Protein AF-0000000079027200 (afdb_homodimer)

pLDDT: mean 70.73, std 23.4, range [31.8, 97.69]

Secondary structure (DSSP, 8-state):
------------------HHHHTTSEEEEEEEEEEEE-TT-TT-EEEEEEEEEE-SSS-GGGEEEEEEEE-HHHHHHHHHHHHHHHHHHHHTTGGGGGG------------/------------------HHHHTTSEEEEEEEEEEEE-TT-TT-EEEEEEEEEE-SSS-GGGEEEEEEEE-HHHHHHHHHHHHHHHHHHHHTTGGGGGG------------

Solvent-accessible surface area (backbone atoms only — not comparable to full-atom values): 13347 Å² total; per-residue (Å²): 134,82,78,70,75,76,69,80,75,80,70,75,74,75,66,57,65,60,48,76,57,56,69,59,37,16,30,67,75,48,77,50,72,47,71,28,52,36,76,92,39,80,86,42,62,27,36,36,39,37,37,36,28,31,36,53,69,97,47,77,86,32,51,43,77,48,60,31,40,33,45,66,68,57,43,52,56,51,48,55,52,52,54,52,49,48,51,59,54,46,58,70,58,46,69,60,70,57,65,76,61,78,74,73,74,72,88,70,74,94,124,135,82,78,71,76,74,70,79,75,82,70,75,73,75,66,55,67,59,46,77,57,57,70,58,38,18,32,66,73,46,77,50,72,47,69,30,52,35,76,91,40,77,86,42,61,26,38,36,40,37,36,35,27,31,36,52,67,98,46,75,88,33,52,43,79,48,61,32,40,35,45,68,69,58,43,51,54,49,49,54,52,50,53,52,49,50,51,59,53,45,58,71,59,45,70,62,72,55,65,77,61,80,77,73,74,74,83,77,77,91,127

Organism: Rubus argutus (NCBI:txid59490)

Structure (mmCIF, N/CA/C/O backbone):
data_AF-0000000079027200-model_v1
#
loop_
_entity.id
_entity.type
_entity.pdbx_description
1 polymer 'COMM domain-containing protein'
#
loop_
_atom_site.group_PDB
_atom_site.id
_atom_site.type_symbol
_atom_site.label_atom_id
_atom_site.label_alt_id
_atom_site.label_comp_id
_atom_site.label_asym_id
_atom_site.label_entity_id
_atom_site.label_seq_id
_atom_site.pdbx_PDB_ins_code
_atom_site.Cartn_x
_atom_site.Cartn_y
_atom_site.Cartn_z
_atom_site.occupancy
_atom_site.B_iso_or_equiv
_atom_site.auth_seq_id
_atom_site.auth_comp_id
_atom_site.auth_asym_id
_atom_site.auth_atom_id
_atom_site.pdbx_PDB_model_num
ATOM 1 N N . MET A 1 1 ? 24.156 -36.844 29.094 1 32.97 1 MET A N 1
ATOM 2 C CA . MET A 1 1 ? 23.406 -35.594 29.062 1 32.97 1 MET A CA 1
ATOM 3 C C . MET A 1 1 ? 23.094 -35.188 27.641 1 32.97 1 MET A C 1
ATOM 5 O O . MET A 1 1 ? 23.984 -35.125 26.797 1 32.97 1 MET A O 1
ATOM 9 N N . SER A 1 2 ? 21.797 -35.531 27.203 1 38.75 2 SER A N 1
ATOM 10 C CA . SER A 1 2 ? 21.156 -35.5 25.891 1 38.75 2 SER A CA 1
ATOM 11 C C . SER A 1 2 ? 21.094 -34.094 25.328 1 38.75 2 SER A C 1
ATOM 13 O O . SER A 1 2 ? 20.531 -33.188 25.969 1 38.75 2 SER A O 1
ATOM 15 N N . LEU A 1 3 ? 22.219 -33.594 24.844 1 40.25 3 LEU A N 1
ATOM 16 C CA . LEU A 1 3 ? 22.219 -32.344 24.062 1 40.25 3 LEU A CA 1
ATOM 17 C C . LEU A 1 3 ? 21.047 -32.344 23.078 1 40.25 3 LEU A C 1
ATOM 19 O O . LEU A 1 3 ? 20.984 -33.188 22.188 1 40.25 3 LEU A O 1
ATOM 23 N N . GLY A 1 4 ? 19.922 -32 23.656 1 39.5 4 GLY A N 1
ATOM 24 C CA . GLY A 1 4 ? 18.656 -31.812 22.953 1 39.5 4 GLY A CA 1
ATOM 25 C C . GLY A 1 4 ? 18.812 -31.078 21.641 1 39.5 4 GLY A C 1
ATOM 26 O O . GLY A 1 4 ? 19.578 -30.109 21.547 1 39.5 4 GLY A O 1
ATOM 27 N N . ALA A 1 5 ? 18.828 -31.766 20.516 1 44.44 5 ALA A N 1
ATOM 28 C CA . ALA A 1 5 ? 18.719 -31.266 19.141 1 44.44 5 ALA A CA 1
ATOM 29 C C . ALA A 1 5 ? 17.688 -30.141 19.047 1 44.44 5 ALA A C 1
ATOM 31 O O . ALA A 1 5 ? 16.578 -30.266 19.578 1 44.44 5 ALA A O 1
ATOM 32 N N . SER A 1 6 ? 18.141 -28.922 19.297 1 42.41 6 SER A N 1
ATOM 33 C CA . SER A 1 6 ? 17.312 -27.75 19.016 1 42.41 6 SER A CA 1
ATOM 34 C C . SER A 1 6 ? 16.578 -27.891 17.688 1 42.41 6 SER A C 1
ATOM 36 O O . SER A 1 6 ? 17.203 -28.109 16.641 1 42.41 6 SER A O 1
ATOM 38 N N . THR A 1 7 ? 15.414 -28.547 17.672 1 41.16 7 THR A N 1
ATOM 39 C CA . THR A 1 7 ? 14.477 -28.531 16.547 1 41.16 7 THR A CA 1
ATOM 40 C C . THR A 1 7 ? 14.398 -27.141 15.93 1 41.16 7 THR A C 1
ATOM 42 O O . THR A 1 7 ? 14.344 -26.141 16.641 1 41.16 7 THR A O 1
ATOM 45 N N . PRO A 1 8 ? 15.195 -26.781 14.938 1 44.03 8 PRO A N 1
ATOM 46 C CA . PRO A 1 8 ? 14.953 -25.547 14.195 1 44.03 8 PRO A CA 1
ATOM 47 C C . PRO A 1 8 ? 13.469 -25.219 14.055 1 44.03 8 PRO A C 1
ATOM 49 O O . PRO A 1 8 ? 12.672 -26.094 13.688 1 44.03 8 PRO A O 1
ATOM 52 N N . THR A 1 9 ? 12.852 -24.484 14.914 1 35.78 9 THR A N 1
ATOM 53 C CA . THR A 1 9 ? 11.477 -24 15.047 1 35.78 9 THR A CA 1
ATOM 54 C C . THR A 1 9 ? 10.859 -23.75 13.672 1 35.78 9 THR A C 1
ATOM 56 O O . THR A 1 9 ? 11.555 -23.766 12.656 1 35.78 9 THR A O 1
ATOM 59 N N . THR A 1 10 ? 10.164 -22.438 13.523 1 37.06 10 THR A N 1
ATOM 60 C CA . THR A 1 10 ? 8.914 -21.906 12.977 1 37.06 10 THR A CA 1
ATOM 61 C C . THR A 1 10 ? 9.031 -21.719 11.469 1 37.06 10 THR A C 1
ATOM 63 O O . THR A 1 10 ? 9.773 -20.859 11 1 37.06 10 THR A O 1
ATOM 66 N N . ALA A 1 11 ? 9.312 -22.703 10.711 1 39.5 11 ALA A N 1
ATOM 67 C CA . ALA A 1 11 ? 8.984 -22.547 9.297 1 39.5 11 ALA A CA 1
ATOM 68 C C . ALA A 1 11 ? 7.691 -21.766 9.125 1 39.5 11 ALA A C 1
ATOM 70 O O . ALA A 1 11 ? 6.648 -22.125 9.68 1 39.5 11 ALA A O 1
ATOM 71 N N . SER A 1 12 ? 7.594 -20.516 9.32 1 41.56 12 SER A N 1
ATOM 72 C CA . SER A 1 12 ? 6.414 -19.781 8.883 1 41.56 12 SER A CA 1
ATOM 73 C C . SER A 1 12 ? 5.75 -20.453 7.688 1 41.56 12 SER A C 1
ATOM 75 O O . SER A 1 12 ? 6.367 -20.594 6.629 1 41.56 12 SER A O 1
ATOM 77 N N . ASP A 1 13 ? 5.016 -21.562 7.871 1 39.31 13 ASP A N 1
ATOM 78 C CA . ASP A 1 13 ? 4.109 -22.188 6.91 1 39.31 13 ASP A CA 1
ATOM 79 C C . ASP A 1 13 ? 3.479 -21.141 5.992 1 39.31 13 ASP A C 1
ATOM 81 O O . ASP A 1 13 ? 2.686 -20.297 6.441 1 39.31 13 ASP A O 1
ATOM 85 N N . PHE A 1 14 ? 4.215 -20.469 5.129 1 48.91 14 PHE A N 1
ATOM 86 C CA . PHE A 1 14 ? 3.568 -19.812 3.994 1 48.91 14 PHE A CA 1
ATOM 87 C C . PHE A 1 14 ? 2.475 -20.703 3.41 1 48.91 14 PHE A C 1
ATOM 89 O O . PHE A 1 14 ? 2.758 -21.609 2.635 1 48.91 14 PHE A O 1
ATOM 96 N N . THR A 1 15 ? 1.649 -21.328 4.199 1 47.31 15 THR A N 1
ATOM 97 C CA . THR A 1 15 ? 0.491 -22 3.619 1 47.31 15 THR A CA 1
ATOM 98 C C . THR A 1 15 ? -0.078 -21.188 2.457 1 47.31 15 THR A C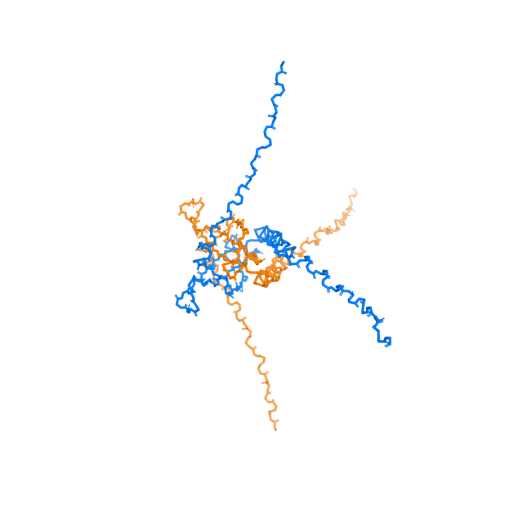 1
ATOM 100 O O . THR A 1 15 ? -0.542 -20.062 2.646 1 47.31 15 THR A O 1
ATOM 103 N N . PRO A 1 16 ? 0.414 -21.547 1.246 1 50.47 16 PRO A N 1
ATOM 104 C CA . PRO A 1 16 ? -0.208 -20.938 0.069 1 50.47 16 PRO A CA 1
ATOM 105 C C . PRO A 1 16 ? -1.732 -20.922 0.15 1 50.47 16 PRO A C 1
ATOM 107 O O . PRO A 1 16 ? -2.34 -21.875 0.644 1 50.47 16 PRO A O 1
ATOM 110 N N . MET A 1 17 ? -2.328 -19.812 0.516 1 54.16 17 MET A N 1
ATOM 111 C CA . MET A 1 17 ? -3.777 -19.781 0.351 1 54.16 17 MET A CA 1
ATOM 112 C C . MET A 1 17 ? -4.207 -20.547 -0.893 1 54.16 17 MET A C 1
ATOM 114 O O . MET A 1 17 ? -3.479 -20.594 -1.884 1 54.16 17 MET A O 1
ATOM 118 N N . SER A 1 18 ? -5.043 -21.562 -0.808 1 55.91 18 SER A N 1
ATOM 119 C CA . SER A 1 18 ? -5.586 -22.297 -1.956 1 55.91 18 SER A CA 1
ATOM 120 C C . SER A 1 18 ? -5.953 -21.328 -3.086 1 55.91 18 SER A C 1
ATOM 122 O O . SER A 1 18 ? -6.453 -20.234 -2.836 1 55.91 18 SER A O 1
ATOM 124 N N . PRO A 1 19 ? -5.32 -21.547 -4.27 1 56.47 19 PRO A N 1
ATOM 125 C CA . PRO A 1 19 ? -5.672 -20.75 -5.441 1 56.47 19 PRO A CA 1
ATOM 126 C C . PRO A 1 19 ? -7.156 -20.391 -5.488 1 56.47 19 PRO A C 1
ATOM 128 O O . PRO A 1 19 ? -7.535 -19.391 -6.09 1 56.47 19 PRO A O 1
ATOM 131 N N . HIS A 1 20 ? -8 -21.188 -4.961 1 55.41 20 HIS A N 1
ATOM 132 C CA . HIS A 1 20 ? -9.438 -20.953 -5.02 1 55.41 20 HIS A CA 1
ATOM 133 C C . HIS A 1 20 ? -9.82 -19.672 -4.305 1 55.41 20 HIS A C 1
ATOM 135 O O . HIS A 1 20 ? -10.773 -19 -4.703 1 55.41 20 HIS A O 1
ATOM 141 N N . ASN A 1 21 ? -9.023 -19.281 -3.389 1 61.09 21 ASN A N 1
ATOM 142 C CA . ASN A 1 21 ? -9.398 -18.125 -2.598 1 61.09 21 ASN A CA 1
ATOM 143 C C . ASN A 1 21 ? -8.93 -16.828 -3.248 1 61.09 21 ASN A C 1
ATOM 145 O O . ASN A 1 21 ? -9.531 -15.766 -3.047 1 61.09 21 ASN A O 1
ATOM 149 N N . LEU A 1 22 ? -7.973 -17.016 -4.172 1 62.31 22 LEU A N 1
ATOM 150 C CA . LEU A 1 22 ? -7.441 -15.82 -4.812 1 62.31 22 LEU A CA 1
ATOM 151 C C . LEU A 1 22 ? -8.461 -15.219 -5.773 1 62.31 22 LEU A C 1
ATOM 153 O O . LEU A 1 22 ? -8.461 -14.008 -6.012 1 62.31 22 LEU A O 1
ATOM 157 N N . GLY A 1 23 ? -9.258 -16.062 -6.215 1 62.09 23 GLY A N 1
ATOM 158 C 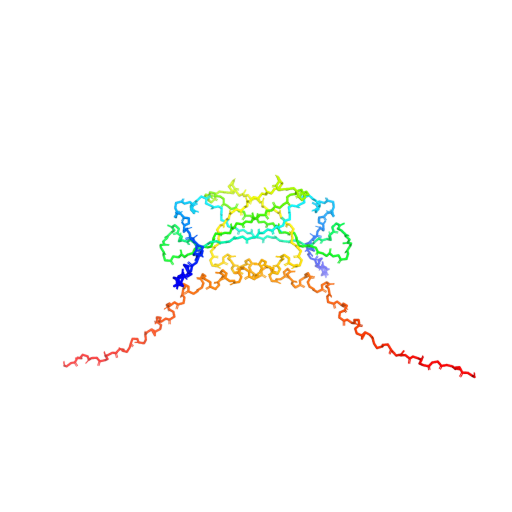CA . GLY A 1 23 ? -10.273 -15.617 -7.152 1 62.09 23 GLY A CA 1
ATOM 159 C C . GLY A 1 23 ? -11.281 -14.664 -6.531 1 62.09 23 GLY A C 1
ATOM 160 O O . GLY A 1 23 ? -11.984 -13.945 -7.242 1 62.09 23 GLY A O 1
ATOM 161 N N . THR A 1 24 ? -11.32 -14.688 -5.305 1 71.25 24 THR A N 1
ATOM 162 C CA . THR A 1 24 ? -12.336 -13.852 -4.672 1 71.25 24 THR A CA 1
ATOM 163 C C . THR A 1 24 ? -11.688 -12.672 -3.955 1 71.25 24 THR A C 1
ATOM 165 O O . THR A 1 24 ? -12.375 -11.852 -3.346 1 71.25 24 THR A O 1
ATOM 168 N N . LEU A 1 25 ? -10.445 -12.688 -4.184 1 82 25 LEU A N 1
ATOM 169 C CA . LEU A 1 25 ? -9.789 -11.594 -3.479 1 82 25 LEU A CA 1
ATOM 170 C C . LEU A 1 25 ? -9.797 -10.32 -4.316 1 82 25 LEU A C 1
ATOM 172 O O . LEU A 1 25 ? -9.703 -10.383 -5.543 1 82 25 LEU A O 1
ATOM 176 N N . SER A 1 26 ? -10.016 -9.289 -3.648 1 89.94 26 SER A N 1
ATOM 177 C CA . SER A 1 26 ? -9.992 -7.973 -4.289 1 89.94 26 SER A CA 1
ATOM 178 C C . SER A 1 26 ? -8.664 -7.727 -5 1 89.94 26 SER A C 1
ATOM 180 O O . SER A 1 26 ? -7.617 -8.188 -4.547 1 89.94 26 SER A O 1
ATOM 182 N N . ARG A 1 27 ? -8.766 -7.148 -6.145 1 91.12 27 ARG A N 1
ATOM 183 C CA . ARG A 1 27 ? -7.586 -6.738 -6.902 1 91.12 27 ARG A CA 1
ATOM 184 C C . ARG A 1 27 ? -7.398 -5.227 -6.844 1 91.12 27 ARG A C 1
ATOM 186 O O . ARG A 1 27 ? -8.375 -4.473 -6.82 1 91.12 27 ARG A O 1
ATOM 193 N N . LEU A 1 28 ? -6.172 -4.801 -6.758 1 94.25 28 LEU A N 1
ATOM 194 C CA . LEU A 1 28 ? -5.906 -3.367 -6.754 1 94.25 28 LEU A CA 1
ATOM 195 C C . LEU A 1 28 ? -6.078 -2.775 -8.148 1 94.25 28 LEU A C 1
ATOM 197 O O . LEU A 1 28 ? -5.371 -3.16 -9.086 1 94.25 28 LEU A O 1
ATOM 201 N N . LYS A 1 29 ? -7.004 -1.976 -8.258 1 92.19 29 LYS A N 1
ATOM 202 C CA . LYS A 1 29 ? -7.254 -1.306 -9.531 1 92.19 29 LYS A CA 1
ATOM 203 C C . LYS A 1 29 ? -6.453 -0.011 -9.641 1 92.19 29 LYS A C 1
ATOM 205 O O . LYS A 1 29 ? -5.848 0.269 -10.68 1 92.19 29 LYS A O 1
ATOM 210 N N . SER A 1 30 ? -6.551 0.753 -8.539 1 93.88 30 SER A N 1
ATOM 211 C CA . SER A 1 30 ? -5.824 2.02 -8.547 1 93.88 30 SER A CA 1
ATOM 212 C C . SER A 1 30 ? -5.531 2.5 -7.129 1 93.88 30 SER A C 1
ATOM 214 O O . SER A 1 30 ? -6.168 2.057 -6.172 1 93.88 30 SER A O 1
ATOM 216 N N . MET A 1 31 ? -4.48 3.309 -7.035 1 96.19 31 MET A N 1
ATOM 217 C CA . MET A 1 31 ? -4.094 3.959 -5.785 1 96.19 31 MET A CA 1
ATOM 218 C C . MET A 1 31 ? -3.934 5.461 -5.98 1 96.19 31 MET A C 1
ATOM 220 O O . MET A 1 31 ? -3.238 5.902 -6.898 1 96.19 31 MET A O 1
ATOM 224 N N . THR A 1 32 ? -4.652 6.258 -5.242 1 95.75 32 THR A N 1
ATOM 225 C CA . THR A 1 32 ? -4.477 7.703 -5.191 1 95.75 32 THR A CA 1
ATOM 226 C C . THR A 1 32 ? -4.082 8.148 -3.785 1 95.75 32 THR A C 1
ATOM 228 O O . THR A 1 32 ? -4.172 7.375 -2.834 1 95.75 32 THR A O 1
ATOM 231 N N . TRP A 1 33 ? -3.434 9.266 -3.736 1 95.06 33 TRP A N 1
ATOM 232 C CA . TRP A 1 33 ? -2.967 9.742 -2.441 1 95.06 33 TRP A CA 1
ATOM 233 C C . TRP A 1 33 ? -3.061 11.266 -2.361 1 95.06 33 TRP A C 1
ATOM 235 O O . TRP A 1 33 ? -3.133 11.945 -3.389 1 95.06 33 TRP A O 1
ATOM 245 N N . SER A 1 34 ? -3.166 11.75 -1.103 1 93.06 34 SER A N 1
ATOM 246 C CA . SER A 1 34 ? -3.104 13.18 -0.812 1 93.06 34 SER A CA 1
ATOM 247 C C . SER A 1 34 ? -2.268 13.461 0.433 1 93.06 34 SER A C 1
ATOM 249 O O . SER A 1 34 ? -2.045 12.562 1.248 1 93.06 34 SER A O 1
ATOM 251 N N . MET A 1 35 ? -1.708 14.656 0.493 1 90.81 35 MET A N 1
ATOM 252 C CA . MET A 1 35 ? -0.985 15.109 1.677 1 90.81 35 MET A CA 1
ATOM 253 C C . MET A 1 35 ? -1.896 15.93 2.588 1 90.81 35 MET A C 1
ATOM 255 O O . MET A 1 35 ? -2.646 16.781 2.119 1 90.81 35 MET A O 1
ATOM 259 N N . GLU A 1 36 ? -1.842 15.547 3.818 1 85.25 36 GLU A N 1
ATOM 260 C CA . GLU A 1 36 ? -2.666 16.281 4.773 1 85.25 36 GLU A CA 1
ATOM 261 C C . GLU A 1 36 ? -1.866 16.656 6.016 1 85.25 36 GLU A C 1
ATOM 263 O O . GLU A 1 36 ? -0.862 16.016 6.336 1 85.25 36 GLU A O 1
ATOM 268 N N . ASN A 1 37 ? -2.258 17.781 6.605 1 81.94 37 ASN A N 1
ATOM 269 C CA . ASN A 1 37 ? -1.67 18.125 7.898 1 81.94 37 ASN A CA 1
ATOM 270 C C . ASN A 1 37 ? -2.205 17.234 9.016 1 81.94 37 ASN A C 1
ATOM 272 O O . ASN A 1 37 ? -3.398 16.938 9.055 1 81.94 37 ASN A O 1
ATOM 276 N N . SER A 1 38 ? -1.266 16.719 9.773 1 74.81 38 SER A N 1
ATOM 277 C CA . SER A 1 38 ? -1.669 15.859 10.883 1 74.81 38 SER A CA 1
ATOM 278 C C . SER A 1 38 ? -2.553 16.609 11.875 1 74.81 38 SER A C 1
ATOM 280 O O . SER A 1 38 ? -2.486 17.828 11.969 1 74.81 38 SER A O 1
ATOM 282 N N . ASN A 1 39 ? -3.516 15.93 12.359 1 67.38 39 ASN A N 1
ATOM 283 C CA . ASN A 1 39 ? -4.332 16.531 13.406 1 67.38 39 ASN A CA 1
ATOM 284 C C . ASN A 1 39 ? -3.5 16.875 14.641 1 67.38 39 ASN A C 1
ATOM 286 O O . ASN A 1 39 ? -3.916 17.688 15.469 1 67.38 39 ASN A O 1
ATOM 290 N N . SER A 1 40 ? -2.367 16.094 14.906 1 61.81 40 SER A N 1
ATOM 291 C CA . SER A 1 40 ? -1.602 16.312 16.125 1 61.81 40 SER A CA 1
ATOM 292 C C . SER A 1 40 ? -0.761 17.578 16.047 1 61.81 40 SER A C 1
ATOM 294 O O . SER A 1 40 ? -0.162 18 17.031 1 61.81 40 SER A O 1
ATOM 296 N N . GLY A 1 41 ? -0.715 18.344 14.953 1 56.28 41 GLY A N 1
ATOM 297 C CA . GLY A 1 41 ? 0.016 19.594 14.836 1 56.28 41 GLY A CA 1
ATOM 298 C C . GLY A 1 41 ? 0.457 19.891 13.414 1 56.28 41 GLY A C 1
ATOM 299 O O . GLY A 1 41 ? 0.493 19 12.57 1 56.28 41 GLY A O 1
ATOM 300 N N . SER A 1 42 ? 0.3 21.172 13.023 1 59.12 42 SER A N 1
ATOM 301 C CA . SER A 1 42 ? 0.463 21.766 11.703 1 59.12 42 SER A CA 1
ATOM 302 C C . SER A 1 42 ? 1.701 21.234 11 1 59.12 42 SER A C 1
ATOM 304 O O . SER A 1 42 ? 1.821 21.344 9.773 1 59.12 42 SER A O 1
ATOM 306 N N . ALA A 1 43 ? 2.762 21 11.758 1 61.56 43 ALA A N 1
ATOM 307 C CA . ALA A 1 43 ? 4.031 20.938 11.039 1 61.56 43 ALA A CA 1
ATOM 308 C C . ALA A 1 43 ? 4.23 19.578 10.383 1 61.56 43 ALA A C 1
ATOM 310 O O . ALA A 1 43 ? 4.945 19.453 9.383 1 61.56 43 ALA A O 1
ATOM 311 N N . ASN A 1 44 ? 3.35 18.594 10.898 1 76.12 44 ASN A N 1
ATOM 312 C CA . ASN A 1 44 ? 3.674 17.297 10.312 1 76.12 44 ASN A CA 1
ATOM 313 C C . ASN A 1 44 ? 2.627 16.875 9.289 1 76.12 44 ASN A C 1
ATOM 315 O O . ASN A 1 44 ? 1.425 16.984 9.547 1 76.12 44 ASN A O 1
ATOM 319 N N . ARG A 1 45 ? 3.096 16.531 8.234 1 84.56 45 ARG A N 1
ATOM 320 C CA . ARG A 1 45 ? 2.188 16.094 7.176 1 84.56 45 ARG A CA 1
ATOM 321 C C . ARG A 1 45 ? 2.039 14.57 7.168 1 84.56 45 ARG A C 1
ATOM 323 O O . ARG A 1 45 ? 2.943 13.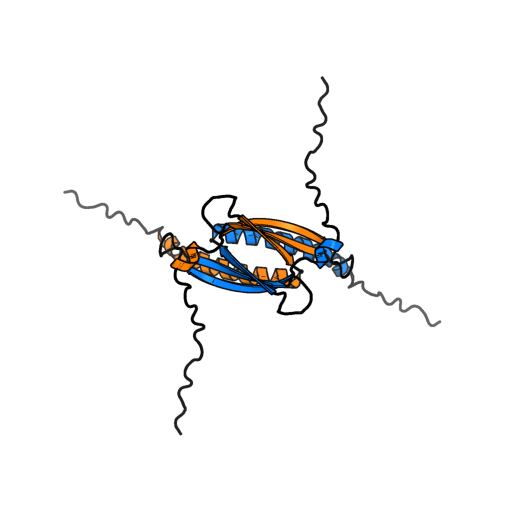852 7.602 1 84.56 45 ARG A O 1
ATOM 330 N N . VAL A 1 46 ? 0.837 14.094 6.906 1 90 46 VAL A N 1
ATOM 331 C CA . VAL A 1 46 ? 0.566 12.672 6.738 1 90 46 VAL A CA 1
ATOM 332 C C . VAL A 1 46 ? 0.043 12.406 5.328 1 90 46 VAL A C 1
ATOM 334 O O . VAL A 1 46 ? -0.525 13.297 4.691 1 90 46 VAL A O 1
ATOM 337 N N . ALA A 1 47 ? 0.348 11.352 4.871 1 93.75 47 ALA A N 1
ATOM 338 C CA . ALA A 1 47 ? -0.213 10.938 3.588 1 93.75 47 ALA A CA 1
ATOM 339 C C . ALA A 1 47 ? -1.529 10.188 3.779 1 93.75 47 ALA A C 1
ATOM 341 O O . ALA A 1 47 ? -1.633 9.312 4.641 1 93.75 47 ALA A O 1
ATOM 342 N N . VAL A 1 48 ? -2.475 10.555 3.049 1 93.94 48 VAL A N 1
ATOM 343 C CA . VAL A 1 48 ? -3.742 9.828 3.006 1 93.94 48 VAL A CA 1
ATOM 344 C C . VAL A 1 48 ? -3.814 8.992 1.729 1 93.94 48 VAL A C 1
ATOM 346 O O . VAL A 1 48 ? -3.779 9.539 0.623 1 93.94 48 VAL A O 1
ATOM 349 N N . ILE A 1 49 ? -3.889 7.695 1.868 1 96.62 49 ILE A N 1
ATOM 350 C CA . ILE A 1 49 ? -3.947 6.777 0.738 1 96.62 49 ILE A CA 1
ATOM 351 C C . ILE A 1 49 ? -5.398 6.387 0.463 1 96.62 49 ILE A C 1
ATOM 353 O O . ILE A 1 49 ? -6.172 6.152 1.395 1 96.62 49 ILE A O 1
ATOM 357 N N . ASN A 1 50 ? -5.738 6.336 -0.744 1 95.69 50 ASN A N 1
ATOM 358 C CA . ASN A 1 50 ? -7.02 5.82 -1.214 1 95.69 50 ASN A CA 1
ATOM 359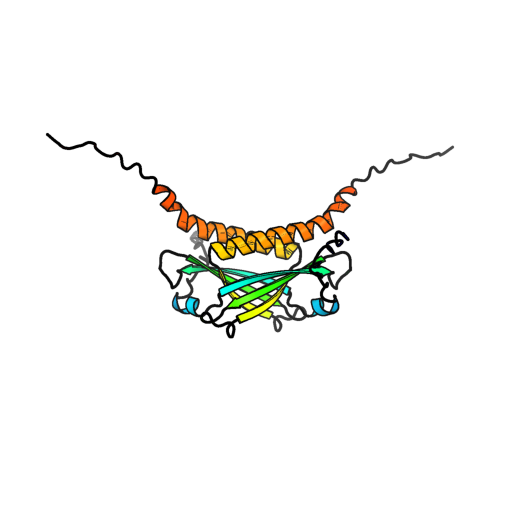 C C . ASN A 1 50 ? -6.836 4.656 -2.186 1 95.69 50 ASN A C 1
ATOM 361 O O . ASN A 1 50 ? -6.336 4.844 -3.297 1 95.69 50 ASN A O 1
ATOM 365 N N . LEU A 1 51 ? -7.262 3.439 -1.794 1 96.06 51 LEU A N 1
ATOM 366 C CA . LEU A 1 51 ? -7.16 2.26 -2.646 1 96.06 51 LEU A CA 1
ATOM 367 C C . LEU A 1 51 ? -8.508 1.926 -3.275 1 96.06 51 LEU A C 1
ATOM 369 O O . LEU A 1 51 ? -9.531 1.903 -2.584 1 96.06 51 LEU A O 1
ATOM 373 N N . LYS A 1 52 ? -8.469 1.73 -4.52 1 94.12 52 LYS A N 1
ATOM 374 C CA . LYS A 1 52 ? -9.625 1.167 -5.215 1 94.12 52 LYS A CA 1
ATOM 375 C C . LYS A 1 52 ? -9.438 -0.324 -5.48 1 94.12 52 LYS A C 1
ATOM 377 O O . LYS A 1 52 ? -8.531 -0.717 -6.219 1 94.12 52 LYS A O 1
ATOM 382 N N . LEU A 1 53 ? -10.25 -1.081 -4.801 1 94.31 53 LEU A N 1
ATOM 383 C CA . LEU A 1 53 ? -10.148 -2.531 -4.918 1 94.31 53 LEU A CA 1
ATOM 384 C C . LEU A 1 53 ? -11.328 -3.096 -5.703 1 94.31 53 LEU A C 1
ATOM 386 O O . LEU A 1 53 ? -12.461 -2.619 -5.562 1 94.31 53 LEU A O 1
ATOM 390 N N . GLN A 1 54 ? -11.047 -4.023 -6.523 1 90.44 54 GLN A N 1
ATOM 391 C CA . GLN A 1 54 ? -12.078 -4.738 -7.27 1 90.44 54 GLN A CA 1
ATOM 392 C C . GLN A 1 54 ? -12.258 -6.16 -6.738 1 90.44 54 GLN A C 1
ATOM 394 O O . GLN A 1 54 ? -11.281 -6.906 -6.617 1 90.44 54 GLN A O 1
ATOM 399 N N . GLN A 1 55 ? -13.391 -6.508 -6.121 1 79.75 55 GLN A N 1
ATOM 400 C CA . GLN A 1 55 ? -13.648 -7.816 -5.535 1 79.75 55 GLN A CA 1
ATOM 401 C C . GLN A 1 55 ? -13.969 -8.852 -6.613 1 79.75 55 GLN A C 1
ATOM 403 O O . GLN A 1 55 ? -13.625 -10.023 -6.477 1 79.75 55 GLN A O 1
ATOM 408 N N . CYS A 1 56 ? -15.008 -8.539 -7.371 1 67.25 56 CYS A N 1
ATOM 409 C CA . CYS A 1 56 ? -15.484 -9.453 -8.406 1 67.25 56 CYS A CA 1
ATOM 410 C C . CYS A 1 56 ? -15.109 -8.938 -9.797 1 67.25 56 CYS A C 1
ATOM 412 O O . CYS A 1 56 ? -14.461 -7.898 -9.922 1 67.25 56 CYS A O 1
ATOM 414 N N . THR A 1 57 ? -15.516 -9.594 -10.648 1 67.19 57 THR A N 1
ATOM 415 C CA . THR A 1 57 ? -15.203 -9.312 -12.039 1 67.19 57 THR A CA 1
ATOM 416 C C . THR A 1 57 ? -15.555 -7.867 -12.398 1 67.19 57 THR A C 1
ATOM 418 O O . THR A 1 57 ? -16.219 -7.18 -11.625 1 67.19 57 THR A O 1
ATOM 421 N N . LYS A 1 58 ? -15.227 -7.453 -13.445 1 68.5 58 LYS A N 1
ATOM 422 C CA . LYS A 1 58 ? -14.961 -6.223 -14.188 1 68.5 58 LYS A CA 1
ATOM 423 C C . LYS A 1 58 ? -16.078 -5.207 -13.977 1 68.5 58 LYS A C 1
ATOM 425 O O . LYS A 1 58 ? -16.109 -4.164 -14.633 1 68.5 58 LYS A O 1
ATOM 430 N N . SER A 1 59 ? -16.953 -5.508 -12.938 1 76.38 59 SER A N 1
ATOM 431 C CA . SER A 1 59 ? -17.984 -4.48 -12.828 1 76.38 59 SER A CA 1
ATOM 432 C C . SER A 1 59 ? -17.625 -3.443 -11.766 1 76.38 59 SER A C 1
ATOM 434 O O . SER A 1 59 ? -16.984 -3.771 -10.766 1 76.38 59 SER A O 1
ATOM 436 N N . SER A 1 60 ? -17.828 -2.146 -12.047 1 75.31 60 SER A N 1
ATOM 437 C CA . SER A 1 60 ? -17.562 -1.032 -11.141 1 75.31 60 SER A CA 1
ATOM 438 C C . SER A 1 60 ? -18.344 -1.189 -9.836 1 75.31 60 SER A C 1
ATOM 440 O O . SER A 1 60 ? -17.969 -0.6 -8.812 1 75.31 60 SER A O 1
ATOM 442 N N . LEU A 1 61 ? -19.406 -1.968 -9.945 1 75.75 61 LEU A N 1
ATOM 443 C CA . LEU A 1 61 ? -20.234 -2.145 -8.758 1 75.75 61 LEU A CA 1
ATOM 444 C C . LEU A 1 61 ? -19.5 -2.988 -7.715 1 75.75 61 LEU A C 1
ATOM 446 O O . LEU A 1 61 ? -19.844 -2.957 -6.531 1 75.75 61 LEU A O 1
ATOM 450 N N . ASP A 1 62 ? -18.453 -3.479 -8.18 1 85.38 62 ASP A N 1
ATOM 451 C CA . ASP A 1 62 ? -17.719 -4.383 -7.301 1 85.38 62 ASP A CA 1
ATOM 452 C C . ASP A 1 62 ? -16.438 -3.734 -6.797 1 85.38 62 ASP A C 1
ATOM 454 O O . ASP A 1 62 ? -15.531 -4.422 -6.316 1 85.38 62 ASP A O 1
ATOM 458 N N . GLU A 1 63 ? -16.469 -2.342 -6.891 1 89.56 63 GLU A N 1
ATOM 459 C CA . GLU A 1 63 ? -15.258 -1.652 -6.453 1 89.56 63 GLU A CA 1
ATOM 460 C C . GLU A 1 63 ? -15.398 -1.158 -5.016 1 89.56 63 GLU A C 1
ATOM 462 O O . GLU A 1 63 ? -16.453 -0.669 -4.621 1 89.56 63 GLU A O 1
ATOM 467 N N . ILE A 1 64 ? -14.453 -1.378 -4.219 1 90.12 64 ILE A N 1
ATOM 468 C CA . ILE A 1 64 ? -14.383 -0.901 -2.842 1 90.12 64 ILE A CA 1
ATOM 469 C C . ILE A 1 64 ? -13.25 0.107 -2.699 1 90.12 64 ILE A C 1
ATOM 471 O O . ILE A 1 64 ? -12.172 -0.073 -3.279 1 90.12 64 ILE A O 1
ATOM 475 N N . GLU A 1 65 ? -13.539 1.136 -1.991 1 92.62 65 GLU A N 1
ATOM 476 C CA . GLU A 1 65 ? -12.531 2.148 -1.703 1 92.62 65 GLU A CA 1
ATOM 477 C C . GLU A 1 65 ? -12.062 2.064 -0.253 1 92.62 65 GLU A C 1
ATOM 479 O O . GLU A 1 65 ? -12.883 1.972 0.664 1 92.62 65 GLU A O 1
ATOM 484 N N . VAL A 1 66 ? -10.805 2.008 -0.125 1 93.62 66 VAL A N 1
ATOM 485 C CA . VAL A 1 66 ? -10.219 1.939 1.208 1 93.62 66 VAL A CA 1
ATOM 486 C C . VAL A 1 66 ? -9.289 3.133 1.424 1 93.62 66 VAL A C 1
ATOM 488 O O . VAL A 1 66 ? -8.375 3.371 0.626 1 93.62 66 VAL A O 1
ATOM 491 N N . LYS A 1 67 ? -9.492 3.918 2.471 1 93.31 67 LYS A N 1
ATOM 492 C CA . LYS A 1 67 ? -8.688 5.09 2.797 1 93.31 67 LYS A CA 1
ATOM 493 C C . LYS A 1 67 ? -7.996 4.926 4.148 1 93.31 67 LYS A C 1
ATOM 495 O O . LYS A 1 67 ? -8.609 4.449 5.105 1 93.31 67 LYS A O 1
ATOM 500 N N . PHE A 1 68 ? -6.805 5.293 4.203 1 93.5 68 PHE A N 1
ATOM 501 C CA . PHE A 1 68 ? -6.086 5.254 5.473 1 93.5 68 PHE A CA 1
ATOM 502 C C . PHE A 1 68 ? -4.922 6.238 5.465 1 93.5 68 PHE A C 1
ATOM 504 O O . PHE A 1 68 ? -4.473 6.668 4.402 1 93.5 68 PHE A O 1
ATOM 511 N N . GLN A 1 69 ? -4.422 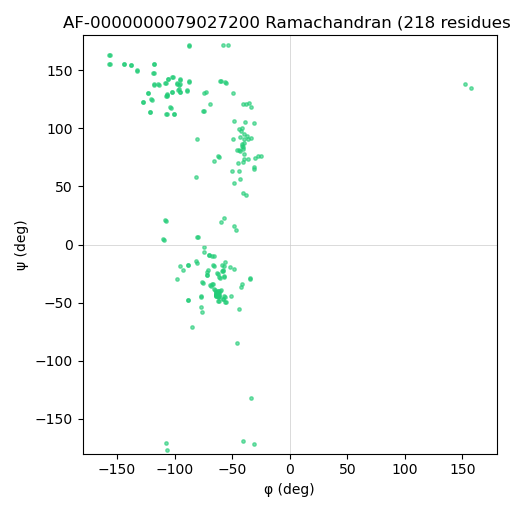6.547 6.586 1 92.56 69 GLN A N 1
ATOM 512 C CA . GLN A 1 69 ? -3.322 7.5 6.723 1 92.56 69 GLN A CA 1
ATOM 513 C C . GLN A 1 69 ? -1.994 6.781 6.934 1 92.56 69 GLN A C 1
ATOM 515 O O . GLN A 1 69 ? -1.941 5.746 7.602 1 92.56 69 GLN A O 1
ATOM 520 N N . LEU A 1 70 ? -0.965 7.359 6.367 1 93.12 70 LEU A N 1
ATOM 521 C CA . LEU A 1 70 ? 0.406 6.902 6.562 1 93.12 70 LEU A CA 1
ATOM 522 C C . LEU A 1 70 ? 1.281 8.023 7.109 1 93.12 70 LEU A C 1
ATOM 524 O O . LEU A 1 70 ? 1.235 9.148 6.617 1 93.12 70 LEU A O 1
ATOM 528 N N . THR A 1 71 ? 1.981 7.715 8.141 1 90.25 71 THR A N 1
ATOM 529 C CA . THR A 1 71 ? 3.049 8.602 8.594 1 90.25 71 THR A CA 1
ATOM 530 C C . THR A 1 71 ? 4.355 8.281 7.875 1 90.25 71 THR A C 1
ATOM 532 O O . THR A 1 71 ? 4.445 7.293 7.145 1 90.25 71 THR A O 1
ATOM 535 N N . ARG A 1 72 ? 5.301 9.109 8.055 1 91.94 72 ARG A N 1
ATOM 536 C CA . ARG A 1 72 ? 6.602 8.883 7.434 1 91.94 72 ARG A CA 1
ATOM 537 C C . ARG A 1 72 ? 7.168 7.52 7.816 1 91.94 72 ARG A C 1
ATOM 539 O O . ARG A 1 72 ? 7.617 6.762 6.953 1 91.94 72 ARG A O 1
ATOM 546 N N . ASP A 1 73 ? 7.18 7.199 9.039 1 91.31 73 ASP A N 1
ATOM 547 C CA . ASP A 1 73 ? 7.734 5.945 9.547 1 91.31 73 ASP A CA 1
ATOM 548 C C . ASP A 1 73 ? 6.984 4.746 8.977 1 91.31 73 ASP A C 1
ATOM 550 O O . ASP A 1 73 ? 7.602 3.771 8.539 1 91.31 73 ASP A O 1
ATOM 554 N N . THR A 1 74 ? 5.668 4.781 9.023 1 94.12 74 THR A N 1
ATOM 555 C CA . THR A 1 74 ? 4.855 3.662 8.562 1 94.12 74 THR A CA 1
ATOM 556 C C . THR A 1 74 ? 4.984 3.49 7.051 1 94.12 74 THR A C 1
ATOM 558 O O . THR A 1 74 ? 4.945 2.369 6.543 1 94.12 74 THR A O 1
ATOM 561 N N . LEU A 1 75 ? 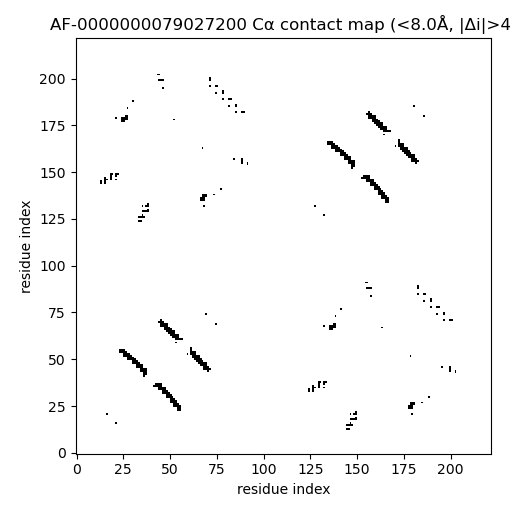5.129 4.594 6.387 1 96.31 75 LEU A N 1
ATOM 562 C CA . LEU A 1 75 ? 5.332 4.555 4.945 1 96.31 75 LEU A CA 1
ATOM 563 C C . LEU A 1 75 ? 6.637 3.852 4.598 1 96.31 75 LEU A C 1
ATOM 565 O O . LEU A 1 75 ? 6.676 3.016 3.691 1 96.31 75 LEU A O 1
ATOM 569 N N . GLU A 1 76 ? 7.688 4.18 5.355 1 96.25 76 GLU A N 1
ATOM 570 C CA . GLU A 1 76 ? 8.992 3.566 5.129 1 96.25 76 GLU A CA 1
ATOM 571 C C . GLU A 1 76 ? 8.938 2.059 5.348 1 96.25 76 GLU A C 1
ATOM 573 O O . GLU A 1 76 ? 9.508 1.291 4.566 1 96.25 76 GLU A O 1
ATOM 578 N N . ALA A 1 77 ? 8.258 1.635 6.348 1 97.06 77 ALA A N 1
ATOM 579 C CA . ALA A 1 77 ? 8.109 0.21 6.633 1 97.06 77 ALA A CA 1
ATOM 580 C C . ALA A 1 77 ? 7.344 -0.492 5.512 1 97.06 77 ALA A C 1
ATOM 582 O O . ALA A 1 77 ? 7.707 -1.597 5.102 1 97.06 77 ALA A O 1
ATOM 583 N N . MET A 1 78 ? 6.305 0.177 5.02 1 97.31 78 MET A N 1
ATOM 584 C CA . MET A 1 78 ? 5.516 -0.373 3.922 1 97.31 78 MET A CA 1
ATOM 585 C C . MET A 1 78 ? 6.359 -0.506 2.658 1 97.31 78 MET A C 1
ATOM 587 O O . MET A 1 78 ? 6.312 -1.536 1.982 1 97.31 78 MET A O 1
ATOM 591 N N . LEU A 1 79 ? 7.145 0.502 2.406 1 97.69 79 LEU A N 1
ATOM 592 C CA . LEU A 1 79 ? 8.008 0.522 1.229 1 97.69 79 LEU A CA 1
ATOM 593 C C . LEU A 1 79 ? 9.016 -0.623 1.274 1 97.69 79 LEU A C 1
ATOM 595 O O . LEU A 1 79 ? 9.211 -1.317 0.276 1 97.69 79 LEU A O 1
ATOM 599 N N . ARG A 1 80 ? 9.586 -0.792 2.385 1 97.25 80 ARG A N 1
ATOM 600 C CA . ARG A 1 80 ? 10.555 -1.872 2.553 1 97.25 80 ARG A CA 1
ATOM 601 C C . ARG A 1 80 ? 9.922 -3.225 2.236 1 97.25 80 ARG A C 1
ATOM 603 O O . ARG A 1 80 ? 10.5 -4.031 1.51 1 97.25 80 ARG A O 1
ATOM 610 N N . SER A 1 81 ? 8.797 -3.459 2.744 1 97.19 81 SER A N 1
ATOM 611 C CA . SER A 1 81 ? 8.094 -4.719 2.533 1 97.19 81 SER A CA 1
ATOM 612 C C . SER A 1 81 ? 7.723 -4.906 1.066 1 97.19 81 SER A C 1
ATOM 614 O O . SER A 1 81 ? 7.922 -5.98 0.501 1 97.19 81 SER A O 1
ATOM 616 N N . LEU A 1 82 ? 7.234 -3.838 0.458 1 97.12 82 LEU A N 1
ATOM 617 C CA . LEU A 1 82 ? 6.801 -3.914 -0.933 1 97.12 82 LEU A CA 1
ATOM 618 C C . LEU A 1 82 ? 7.996 -4.113 -1.863 1 97.12 82 LEU A C 1
ATOM 620 O O . LEU A 1 82 ? 7.887 -4.797 -2.883 1 97.12 82 LEU A O 1
ATOM 624 N N . THR A 1 83 ? 9.086 -3.51 -1.522 1 97.06 83 THR A N 1
ATOM 625 C CA . THR A 1 83 ? 10.305 -3.727 -2.293 1 97.06 83 THR A CA 1
ATOM 626 C C . THR A 1 83 ? 10.727 -5.191 -2.232 1 97.06 83 THR A C 1
ATOM 628 O O . THR A 1 83 ? 11.109 -5.777 -3.25 1 97.06 83 THR A O 1
ATOM 631 N N . TYR A 1 84 ? 10.609 -5.82 -1.074 1 96 84 TYR A N 1
ATOM 632 C CA . TYR A 1 84 ? 10.914 -7.234 -0.901 1 96 84 TYR A CA 1
ATOM 633 C C . TYR A 1 84 ? 9.977 -8.102 -1.729 1 96 84 TYR A C 1
ATOM 635 O O . TYR A 1 84 ? 10.406 -9.062 -2.369 1 96 84 TYR A O 1
ATOM 643 N N . ILE A 1 85 ? 8.773 -7.77 -1.688 1 95.44 85 ILE A N 1
ATOM 644 C CA . ILE A 1 85 ? 7.773 -8.508 -2.451 1 95.44 85 ILE A CA 1
ATOM 645 C C . ILE A 1 85 ? 8.094 -8.422 -3.941 1 95.44 85 ILE A C 1
ATOM 647 O O . ILE A 1 85 ? 7.977 -9.414 -4.668 1 95.44 85 ILE A O 1
ATOM 651 N N . ARG A 1 86 ? 8.438 -7.215 -4.363 1 95.38 86 ARG A N 1
ATOM 652 C CA . ARG A 1 86 ? 8.805 -7.016 -5.762 1 95.38 86 ARG A CA 1
ATOM 653 C C . ARG A 1 86 ? 9.953 -7.934 -6.168 1 95.38 86 ARG A C 1
ATOM 655 O O . ARG A 1 86 ? 9.938 -8.5 -7.266 1 95.38 86 ARG A O 1
ATOM 662 N N . GLU A 1 87 ? 10.953 -8.039 -5.391 1 93.38 87 GLU A N 1
ATOM 663 C CA . GLU A 1 87 ? 12.078 -8.938 -5.664 1 93.38 87 GLU A CA 1
ATOM 664 C C . GLU A 1 87 ? 11.617 -10.391 -5.758 1 93.38 87 GLU A C 1
ATOM 666 O O . GLU A 1 87 ? 12.094 -11.141 -6.605 1 93.38 87 GLU A O 1
ATOM 671 N N . GLN A 1 88 ? 10.703 -10.781 -4.922 1 89.75 88 GLN A N 1
ATOM 672 C CA . GLN A 1 88 ? 10.164 -12.133 -4.922 1 89.75 88 GLN A CA 1
ATOM 673 C C . GLN A 1 88 ? 9.391 -12.414 -6.203 1 89.75 88 GLN A C 1
ATOM 675 O O . GLN A 1 88 ? 9.492 -13.508 -6.773 1 89.75 88 GLN A O 1
ATOM 680 N N . LEU A 1 89 ? 8.672 -11.43 -6.664 1 89.88 89 LEU A N 1
ATOM 681 C CA . LEU A 1 89 ? 7.871 -11.586 -7.871 1 89.88 89 LEU A CA 1
ATOM 682 C C . LEU A 1 89 ? 8.75 -11.547 -9.117 1 89.88 89 LEU A C 1
ATOM 684 O O . LEU A 1 89 ? 8.43 -12.172 -10.125 1 89.88 89 LEU A O 1
ATOM 688 N N . SER A 1 90 ? 9.844 -10.773 -9.062 1 86.44 90 SER A N 1
ATOM 689 C CA . SER A 1 90 ? 10.742 -10.633 -10.203 1 86.44 90 SER A CA 1
ATOM 690 C C . SER A 1 90 ? 11.633 -11.859 -10.352 1 86.44 90 SER A C 1
ATOM 692 O O . SER A 1 90 ? 12.07 -12.18 -11.461 1 86.44 90 SER A O 1
ATOM 694 N N . SER A 1 91 ? 12.172 -12.328 -9.273 1 81.31 91 SER A N 1
ATOM 695 C CA . SER A 1 91 ? 13.062 -13.477 -9.32 1 81.31 91 SER A CA 1
ATOM 696 C C . SER A 1 91 ? 12.375 -14.688 -9.945 1 81.31 91 SER A C 1
ATOM 698 O O . SER A 1 91 ? 13.039 -15.57 -10.484 1 81.31 91 SER A O 1
ATOM 700 N N . MET A 1 92 ? 11.188 -14.695 -9.82 1 68.94 92 MET A N 1
ATOM 701 C CA . MET A 1 92 ? 10.461 -15.805 -10.438 1 68.94 92 MET A CA 1
ATOM 702 C C . MET A 1 92 ? 10.445 -15.672 -11.953 1 68.94 92 MET A C 1
ATOM 704 O O . MET A 1 92 ? 10.359 -16.672 -12.672 1 68.94 92 MET A O 1
ATOM 708 N N . ILE A 1 93 ? 10.617 -14.43 -12.445 1 60.81 93 ILE A N 1
ATOM 709 C CA . ILE A 1 93 ? 10.688 -14.273 -13.891 1 60.81 93 ILE A CA 1
ATOM 710 C C . ILE A 1 93 ? 12.141 -14.328 -14.352 1 60.81 93 ILE A C 1
ATOM 712 O O . ILE A 1 93 ? 12.422 -14.25 -15.547 1 60.81 93 ILE A O 1
ATOM 716 N N . GLY A 1 94 ? 13.094 -14.078 -13.57 1 53.59 94 GLY A N 1
ATOM 717 C CA . GLY A 1 94 ? 14.477 -14.086 -14.023 1 53.59 94 GLY A CA 1
ATOM 718 C C . GLY A 1 94 ? 14.852 -15.352 -14.773 1 53.59 94 GLY A C 1
ATOM 719 O O . GLY A 1 94 ? 15.891 -15.398 -15.438 1 53.59 94 GLY A O 1
ATOM 720 N N . THR A 1 95 ? 14.531 -16.531 -14.398 1 46.31 95 THR A N 1
ATOM 721 C CA . THR A 1 95 ? 15.375 -17.469 -15.117 1 46.31 95 THR A CA 1
ATOM 722 C C . THR A 1 95 ? 15.195 -17.312 -16.625 1 46.31 95 THR A C 1
ATOM 724 O O . THR A 1 95 ? 15.82 -18.031 -17.406 1 46.31 95 THR A O 1
ATOM 727 N N . ASP A 1 96 ? 14.195 -16.719 -17.094 1 43.78 96 ASP A N 1
ATOM 728 C CA . ASP A 1 96 ? 14.266 -16.844 -18.547 1 43.78 96 ASP A CA 1
ATOM 729 C C . ASP A 1 96 ? 15.227 -15.82 -19.141 1 43.78 96 ASP A C 1
ATOM 731 O O . ASP A 1 96 ? 15.172 -15.531 -20.344 1 43.78 96 ASP A O 1
ATOM 735 N N . SER A 1 97 ? 16 -15.016 -18.25 1 43.47 97 SER A N 1
ATOM 736 C CA . SER A 1 97 ? 17.031 -14.344 -19.031 1 43.47 97 SER A CA 1
ATOM 737 C C . SER A 1 97 ? 17.766 -15.328 -19.938 1 43.47 97 SER A C 1
ATOM 739 O O . SER A 1 97 ? 18.719 -14.961 -20.609 1 43.47 97 SER A O 1
ATOM 741 N N . GLY A 1 98 ? 17.719 -16.562 -19.625 1 40.53 98 GLY A N 1
ATOM 742 C CA . GLY A 1 98 ? 18.469 -17.5 -20.453 1 40.53 98 GLY A CA 1
ATOM 743 C C . GLY A 1 98 ? 18.062 -17.438 -21.922 1 40.53 98 GLY A C 1
ATOM 744 O O . GLY A 1 98 ? 18.578 -18.219 -22.734 1 40.53 98 GLY A O 1
ATOM 745 N N . ARG A 1 99 ? 16.906 -16.891 -22.219 1 40.62 99 ARG A N 1
ATOM 746 C CA . ARG A 1 99 ? 16.516 -17.359 -23.547 1 40.62 99 ARG A CA 1
ATOM 747 C C . ARG A 1 99 ? 17.453 -16.797 -24.625 1 40.62 99 ARG A C 1
ATOM 749 O O . ARG A 1 99 ? 17.219 -16.969 -25.812 1 40.62 99 ARG A O 1
ATOM 756 N N . SER A 1 100 ? 18.328 -15.812 -24.203 1 39.38 100 SER A N 1
ATOM 757 C CA . SER A 1 100 ? 19.109 -15.5 -25.375 1 39.38 100 SER A CA 1
ATOM 758 C C . SER A 1 100 ? 19.859 -16.734 -25.891 1 39.38 100 SER A C 1
ATOM 760 O O . SER A 1 100 ? 21 -16.984 -25.484 1 39.38 100 SER A O 1
ATOM 762 N N . GLN A 1 101 ? 19.469 -17.938 -25.531 1 36.38 101 GLN A N 1
ATOM 763 C CA . GLN A 1 101 ? 20.281 -19.047 -26.031 1 36.38 101 GLN A CA 1
ATOM 764 C C . GLN A 1 101 ? 20.531 -18.891 -27.531 1 36.38 101 GLN A C 1
ATOM 766 O O . GLN A 1 101 ? 19.594 -18.688 -28.312 1 36.38 101 GLN A O 1
ATOM 771 N N . LYS A 1 102 ? 21.844 -18.5 -27.891 1 38.44 102 LYS A N 1
ATOM 772 C CA . LYS A 1 102 ? 22.562 -18.484 -29.156 1 38.44 102 LYS A CA 1
ATOM 773 C C . LYS A 1 102 ? 22.266 -19.734 -29.984 1 38.44 102 LYS A C 1
ATOM 775 O O . LYS A 1 102 ? 22.531 -20.859 -29.547 1 38.44 102 LYS A O 1
ATOM 780 N N . LYS A 1 103 ? 21.188 -19.766 -30.688 1 39.22 103 LYS A N 1
ATOM 781 C CA . LYS A 1 103 ? 20.984 -20.734 -31.75 1 39.22 103 LYS A CA 1
ATOM 782 C C . LYS A 1 103 ? 22.234 -20.875 -32.625 1 39.22 103 LYS A C 1
ATOM 784 O O . LYS A 1 103 ? 22.625 -19.922 -33.312 1 39.22 103 LYS A O 1
ATOM 789 N N . GLN A 1 104 ? 23.406 -21.359 -32.062 1 36.03 104 GLN A N 1
ATOM 790 C CA . GLN A 1 104 ? 24.516 -21.797 -32.906 1 36.03 104 GLN A CA 1
ATOM 791 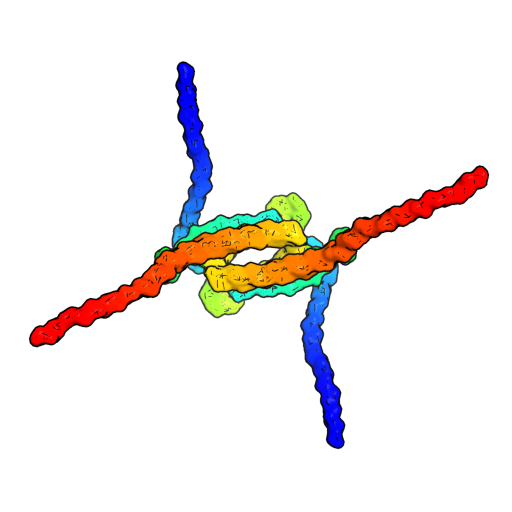C C . GLN A 1 104 ? 24 -22.562 -34.125 1 36.03 104 GLN A C 1
ATOM 793 O O . GLN A 1 104 ? 23.359 -23.609 -34 1 36.03 104 GLN A O 1
ATOM 798 N N . LYS A 1 105 ? 23.422 -21.844 -35.094 1 37.34 105 LYS A N 1
ATOM 799 C CA . LYS A 1 105 ? 23.031 -22.422 -36.375 1 37.34 105 LYS A CA 1
ATOM 800 C C . LYS A 1 105 ? 24.156 -23.297 -36.938 1 37.34 105 LYS A C 1
ATOM 802 O O . LYS A 1 105 ? 25.25 -22.812 -37.219 1 37.34 105 LYS A O 1
ATOM 807 N N . GLN A 1 106 ? 24.281 -24.516 -36.5 1 36.22 106 GLN A N 1
ATOM 808 C CA . GLN A 1 106 ? 25 -25.625 -37.125 1 36.22 106 GLN A CA 1
ATOM 809 C C . GLN A 1 106 ? 24.797 -25.641 -38.625 1 36.22 106 GLN A C 1
ATOM 811 O O . GLN A 1 106 ? 23.672 -25.828 -39.094 1 36.22 106 GLN A O 1
ATOM 816 N N . SER A 1 107 ? 25.406 -24.641 -39.406 1 40.25 107 SER A N 1
ATOM 817 C CA . SER A 1 107 ? 25.469 -24.766 -40.844 1 40.25 107 SER A CA 1
ATOM 818 C C . SER A 1 107 ? 25.859 -26.188 -41.25 1 40.25 107 SER A C 1
ATOM 820 O O . SER A 1 107 ? 27.047 -26.547 -41.219 1 40.25 107 SER A O 1
ATOM 822 N N . ASP A 1 108 ? 25.094 -27.219 -40.812 1 31.8 108 ASP A N 1
ATOM 823 C CA . ASP A 1 108 ? 25.25 -28.625 -41.188 1 31.8 108 ASP A CA 1
ATOM 824 C C . ASP A 1 108 ? 25.438 -28.797 -42.688 1 31.8 108 ASP A C 1
ATOM 826 O O . ASP A 1 108 ? 26.375 -29.469 -43.125 1 31.8 108 ASP A O 1
ATOM 830 N N . ASN A 1 109 ? 24.312 -28.859 -43.469 1 32.84 109 ASN A N 1
ATOM 831 C CA . ASN A 1 109 ? 23.859 -30.078 -44.125 1 32.84 109 ASN A CA 1
ATOM 832 C C . ASN A 1 109 ? 24.562 -30.281 -45.469 1 32.84 109 ASN A C 1
ATOM 834 O O . ASN A 1 109 ? 24.641 -31.422 -45.938 1 32.84 109 ASN A O 1
ATOM 838 N N . VAL A 1 110 ? 24.266 -29.453 -46.594 1 36.47 110 VAL A N 1
ATOM 839 C CA . VAL A 1 110 ? 23.859 -30.062 -47.875 1 36.47 110 VAL A CA 1
ATOM 840 C C . VAL A 1 110 ? 25.109 -30.547 -48.625 1 36.47 110 VAL A C 1
ATOM 842 O O . VAL A 1 110 ? 25.969 -29.734 -48.969 1 36.47 110 VAL A O 1
ATOM 845 N N . VAL A 1 111 ? 25.5 -31.781 -48.406 1 33.22 111 VAL A N 1
ATOM 846 C CA . VAL A 1 111 ? 26.375 -32.688 -49.125 1 33.22 111 VAL A CA 1
ATOM 847 C C . VAL A 1 111 ? 25.906 -32.812 -50.594 1 33.22 111 VAL A C 1
ATOM 849 O O . VAL A 1 111 ? 24.703 -32.938 -50.844 1 33.22 111 VAL A O 1
ATOM 852 N N . MET B 1 1 ? -6.293 41.562 -32.688 1 32.12 1 MET B N 1
ATOM 853 C CA . MET B 1 1 ? -6.352 40.094 -32.531 1 32.12 1 MET B CA 1
ATOM 854 C C . MET B 1 1 ? -5.836 39.656 -31.156 1 32.12 1 MET B C 1
ATOM 856 O O . MET B 1 1 ? -4.688 39.938 -30.812 1 32.12 1 MET B O 1
ATOM 860 N N . SER B 1 2 ? -6.754 39.719 -30.156 1 38.03 2 SER B N 1
ATOM 861 C CA . SER B 1 2 ? -6.609 39.562 -28.703 1 38.03 2 SER B CA 1
ATOM 862 C C . SER B 1 2 ? -6.121 38.156 -28.359 1 38.03 2 SER B C 1
ATOM 864 O O . SER B 1 2 ? -6.754 37.156 -28.734 1 38.03 2 SER B O 1
ATOM 866 N N . LEU B 1 3 ? -4.809 37.906 -28.578 1 39.56 3 LEU B N 1
ATOM 867 C CA . LEU B 1 3 ? -4.156 36.719 -28.047 1 39.56 3 LEU B CA 1
ATOM 868 C C . LEU B 1 3 ? -4.633 36.406 -26.625 1 39.56 3 LEU B C 1
ATOM 870 O O . LEU B 1 3 ? -4.406 37.219 -25.703 1 39.56 3 LEU B O 1
ATOM 874 N N . GLY B 1 4 ? -5.777 35.844 -26.594 1 39.22 4 GLY B N 1
ATOM 875 C CA . GLY B 1 4 ? -6.395 35.344 -25.375 1 39.22 4 GLY B CA 1
ATOM 876 C C . GLY B 1 4 ? -5.41 34.688 -24.422 1 39.22 4 GLY B C 1
ATOM 877 O O . GLY B 1 4 ? -4.465 34.031 -24.859 1 39.22 4 GLY B O 1
ATOM 878 N N . ALA B 1 5 ? -5.051 35.344 -23.328 1 43.72 5 ALA B N 1
ATOM 879 C CA . ALA B 1 5 ? -4.332 34.875 -22.156 1 43.72 5 ALA B CA 1
ATOM 880 C C . ALA B 1 5 ? -4.809 33.469 -21.734 1 43.72 5 ALA B C 1
ATOM 882 O O . ALA B 1 5 ? -6.012 33.219 -21.625 1 43.72 5 ALA B O 1
ATOM 883 N N . SER B 1 6 ? -4.266 32.469 -22.344 1 41.88 6 SER B N 1
ATOM 884 C CA . SER B 1 6 ? -4.48 31.094 -21.891 1 41.88 6 SER B CA 1
ATOM 885 C C . SER B 1 6 ? -4.43 31.016 -20.359 1 41.88 6 SER B C 1
ATOM 887 O O . SER B 1 6 ? -3.449 31.438 -19.75 1 41.88 6 SER B O 1
ATOM 889 N N . THR B 1 7 ? -5.539 31.25 -19.688 1 40.75 7 THR B N 1
ATOM 890 C CA . THR B 1 7 ? -5.699 30.969 -18.266 1 40.75 7 THR B CA 1
ATOM 891 C C . THR B 1 7 ? -5.016 29.656 -17.906 1 40.75 7 THR B C 1
ATOM 893 O O . THR B 1 7 ? -5.078 28.688 -18.672 1 40.75 7 THR B O 1
ATOM 896 N N . PRO B 1 8 ? -3.77 29.625 -17.422 1 43.38 8 PRO B N 1
ATOM 897 C CA . PRO B 1 8 ? -3.184 28.406 -16.844 1 43.38 8 PRO B CA 1
ATOM 898 C C . PRO B 1 8 ? -4.227 27.516 -16.188 1 43.38 8 PRO B C 1
ATOM 900 O O . PRO B 1 8 ? -5.16 28 -15.547 1 43.38 8 PRO B O 1
ATOM 903 N N . THR B 1 9 ? -4.645 26.438 -16.75 1 36.59 9 THR B N 1
ATOM 904 C CA . THR B 1 9 ? -5.523 25.344 -16.328 1 36.59 9 THR B CA 1
ATOM 905 C C . THR B 1 9 ? -5.43 25.125 -14.828 1 36.59 9 THR B C 1
ATOM 907 O O . THR B 1 9 ? -4.461 25.547 -14.195 1 36.59 9 THR B O 1
ATOM 910 N N . THR B 1 10 ? -6.129 23.922 -14.344 1 36.66 10 THR B N 1
ATOM 911 C CA . THR B 1 10 ? -6.75 23.281 -13.188 1 36.66 10 THR B CA 1
ATOM 912 C C . THR B 1 10 ? -5.707 22.969 -12.117 1 36.66 10 THR B C 1
ATOM 914 O O . THR B 1 10 ? -4.812 22.156 -12.344 1 36.66 10 THR B O 1
ATOM 917 N N . ALA B 1 11 ? -5.188 23.953 -11.422 1 39.25 11 ALA B N 1
ATOM 918 C CA . ALA B 1 11 ? -4.594 23.641 -10.125 1 39.25 11 ALA B CA 1
ATOM 919 C C . ALA B 1 11 ? -5.289 22.453 -9.477 1 39.25 11 ALA B C 1
ATOM 921 O O . ALA B 1 11 ? -6.516 22.438 -9.336 1 39.25 11 ALA B O 1
ATOM 922 N N . SER B 1 12 ? -5.117 21.266 -9.859 1 41.12 12 SER B N 1
ATOM 923 C CA . SER B 1 12 ? -5.602 20.172 -9.023 1 41.12 12 SER B CA 1
ATOM 924 C C . SER B 1 12 ? -5.695 20.594 -7.559 1 41.12 12 SER B C 1
ATOM 926 O O . SER B 1 12 ? -4.684 20.922 -6.938 1 41.12 12 SER B O 1
ATOM 928 N N . ASP B 1 13 ? -6.691 21.359 -7.176 1 38.56 13 ASP B N 1
ATOM 929 C CA . ASP B 1 13 ? -7.094 21.688 -5.809 1 38.56 13 ASP B CA 1
ATOM 930 C C . ASP B 1 13 ? -6.777 20.531 -4.859 1 38.56 13 ASP B C 1
ATOM 932 O O . ASP B 1 13 ? -7.371 19.453 -4.961 1 38.56 13 ASP B O 1
ATOM 936 N N . PHE B 1 14 ? -5.543 20.156 -4.621 1 48.41 14 PHE B N 1
ATOM 937 C CA . PHE B 1 14 ? -5.258 19.406 -3.406 1 48.41 14 PHE B CA 1
ATOM 938 C C . PHE B 1 14 ? -6.082 19.922 -2.236 1 48.41 14 PHE B C 1
ATOM 940 O O . PHE B 1 14 ? -5.723 20.922 -1.61 1 48.41 14 PHE B O 1
ATOM 947 N N . THR B 1 15 ? -7.344 20.219 -2.432 1 46.78 15 THR B N 1
ATOM 948 C CA . THR B 1 15 ? -8.164 20.516 -1.261 1 46.78 15 THR B CA 1
ATOM 949 C C . THR B 1 15 ? -7.75 19.641 -0.078 1 46.78 15 THR B C 1
ATOM 951 O O . THR B 1 15 ? -7.891 18.422 -0.125 1 46.78 15 THR B O 1
ATOM 954 N N . PRO B 1 16 ? -6.797 20.203 0.696 1 50.78 16 PRO B N 1
ATOM 955 C CA . PRO B 1 16 ? -6.488 19.516 1.945 1 50.78 16 PRO B CA 1
ATOM 956 C C . PRO B 1 16 ? -7.738 19.016 2.67 1 50.78 16 PRO B C 1
ATOM 958 O O . PRO B 1 16 ? -8.758 19.719 2.699 1 50.78 16 PRO B O 1
ATOM 961 N N . MET B 1 17 ? -8.086 17.766 2.516 1 54.31 17 MET B N 1
ATOM 962 C CA . MET B 1 17 ? -9.141 17.297 3.416 1 54.31 17 MET B CA 1
ATOM 963 C C . MET B 1 17 ? -9.047 17.984 4.77 1 54.31 17 MET B C 1
ATOM 965 O O . MET B 1 17 ? -7.949 18.297 5.238 1 54.31 17 MET B O 1
ATOM 969 N N . SER B 1 18 ? -10.039 18.734 5.207 1 55.84 18 SER B N 1
ATOM 970 C CA . SER B 1 18 ? -10.078 19.344 6.535 1 55.84 18 SER B CA 1
ATOM 971 C C . SER B 1 18 ? -9.492 18.406 7.586 1 55.84 18 SER B C 1
ATOM 973 O O . SER B 1 18 ? -9.703 17.188 7.531 1 55.84 18 SER B O 1
ATOM 975 N N . PRO B 1 19 ? -8.414 18.891 8.273 1 56.62 19 PRO B N 1
ATOM 976 C CA . PRO B 1 19 ? -7.848 18.094 9.375 1 56.62 19 PRO B CA 1
ATOM 977 C C . PRO B 1 19 ? -8.906 17.328 10.148 1 56.62 19 PRO B C 1
ATOM 979 O O . PRO B 1 19 ? -8.602 16.297 10.766 1 56.62 19 PRO B O 1
ATOM 982 N N . HIS B 1 20 ? -10.078 17.797 10.211 1 55.25 20 HIS B N 1
ATOM 983 C CA . HIS B 1 20 ? -11.133 17.156 10.992 1 55.25 20 HIS B CA 1
ATOM 984 C C . HIS B 1 20 ? -11.445 15.766 10.461 1 55.25 20 HIS B C 1
ATOM 986 O O . HIS B 1 20 ? -11.789 14.867 11.234 1 55.25 20 HIS B O 1
ATOM 992 N N . ASN B 1 21 ? -11.156 15.57 9.219 1 61.5 21 ASN B N 1
ATOM 993 C CA . ASN B 1 21 ? -11.531 14.289 8.633 1 61.5 21 ASN B CA 1
ATOM 994 C C . ASN B 1 21 ? -10.43 13.242 8.812 1 61.5 21 ASN B C 1
ATOM 996 O O . ASN B 1 21 ? -10.711 12.047 8.852 1 61.5 21 ASN B O 1
ATOM 1000 N N . LEU B 1 22 ? -9.234 13.781 9.117 1 62.47 22 LEU B N 1
ATOM 1001 C CA . LEU B 1 22 ? -8.125 12.852 9.273 1 62.47 22 LEU B CA 1
ATOM 1002 C C . LEU B 1 22 ? -8.266 12.047 10.562 1 62.47 22 LEU B C 1
ATOM 1004 O O . LEU B 1 22 ? -7.77 10.922 10.656 1 62.47 22 LEU B O 1
ATOM 1008 N N . GLY B 1 23 ? -8.93 12.656 11.438 1 63.12 23 GLY B N 1
ATOM 1009 C CA . GLY B 1 23 ? -9.117 11.992 12.719 1 63.12 23 GLY B CA 1
ATOM 1010 C C . GLY B 1 23 ? -9.969 10.742 12.625 1 63.12 23 GLY B C 1
ATOM 1011 O O . GLY B 1 23 ? -9.938 9.898 13.523 1 63.12 23 GLY B O 1
ATOM 1012 N N . THR B 1 24 ? -10.648 10.656 11.594 1 71.94 24 THR B N 1
ATOM 1013 C CA . THR B 1 24 ? -11.539 9.508 11.5 1 71.94 24 THR B CA 1
ATOM 1014 C C . THR B 1 24 ? -11.031 8.516 10.453 1 71.94 24 THR B C 1
ATOM 1016 O O . THR B 1 24 ? -11.656 7.477 10.227 1 71.94 24 THR B O 1
ATOM 1019 N N . LEU B 1 25 ? -9.938 8.93 10.023 1 82.25 25 LEU B N 1
ATOM 1020 C CA . LEU B 1 25 ? -9.445 8.031 8.992 1 82.25 25 LEU B CA 1
ATOM 1021 C C . LEU B 1 25 ? -8.625 6.895 9.602 1 82.25 25 LEU B C 1
ATOM 1023 O O . LEU B 1 25 ? -7.93 7.094 10.602 1 82.25 25 LEU B O 1
ATOM 1027 N N . SER B 1 26 ? -8.828 5.781 9.055 1 90.06 26 SER B N 1
ATOM 1028 C CA . SER B 1 26 ? -8.086 4.602 9.484 1 90.06 26 SER B CA 1
ATOM 1029 C C . SER B 1 26 ? -6.582 4.828 9.375 1 90.06 26 SER B C 1
ATOM 1031 O O . SER B 1 26 ? -6.121 5.547 8.484 1 90.06 26 SER B O 1
ATOM 1033 N N . ARG B 1 27 ? -5.887 4.352 10.336 1 91.19 27 ARG B N 1
ATOM 1034 C CA . ARG B 1 27 ? -4.426 4.375 10.328 1 91.19 27 ARG B CA 1
ATOM 1035 C C . ARG B 1 27 ? -3.857 2.986 10.055 1 91.19 27 ARG B C 1
ATOM 1037 O O . ARG B 1 27 ? -4.43 1.98 10.484 1 91.19 27 ARG B O 1
ATOM 1044 N N . LEU B 1 28 ? -2.789 2.934 9.312 1 94.44 28 LEU B N 1
ATOM 1045 C CA . LEU B 1 28 ? -2.152 1.649 9.039 1 94.44 28 LEU B CA 1
ATOM 1046 C C . LEU B 1 28 ? -1.384 1.157 10.266 1 94.44 28 LEU B C 1
ATOM 1048 O O . LEU B 1 28 ? -0.436 1.809 10.711 1 94.44 28 LEU B O 1
ATOM 1052 N N . LYS B 1 29 ? -1.837 0.129 10.766 1 92.44 29 LYS B N 1
ATOM 1053 C CA . LYS B 1 29 ? -1.172 -0.471 11.922 1 92.44 29 LYS B CA 1
ATOM 1054 C C . LYS B 1 29 ? -0.09 -1.454 11.477 1 92.44 29 LYS B C 1
ATOM 1056 O O . LYS B 1 29 ? 1.015 -1.453 12.023 1 92.44 29 LYS B O 1
ATOM 1061 N N . SER B 1 30 ? -0.515 -2.303 10.523 1 93.94 30 SER B N 1
ATOM 1062 C CA . SER B 1 30 ? 0.45 -3.287 10.047 1 93.94 30 SER B CA 1
ATOM 1063 C C . SER B 1 30 ? 0.089 -3.781 8.648 1 93.94 30 SER B C 1
ATOM 1065 O O . SER B 1 30 ? -1.055 -3.639 8.211 1 93.94 30 SER B O 1
ATOM 1067 N N . MET B 1 31 ? 1.121 -4.238 7.957 1 96.12 31 MET B N 1
ATOM 1068 C CA . MET B 1 31 ? 0.975 -4.848 6.637 1 96.12 31 MET B CA 1
ATOM 1069 C C . MET B 1 31 ? 1.656 -6.211 6.59 1 96.12 31 MET B C 1
ATOM 1071 O O . MET B 1 31 ? 2.822 -6.34 6.969 1 96.12 31 MET B O 1
ATOM 1075 N N . THR B 1 32 ? 0.936 -7.25 6.266 1 95.75 32 THR B N 1
ATOM 1076 C CA . THR B 1 32 ? 1.484 -8.578 6.004 1 95.75 32 THR B CA 1
ATOM 1077 C C . THR B 1 32 ? 1.198 -9 4.566 1 95.75 32 THR B C 1
ATOM 1079 O O . THR B 1 32 ? 0.395 -8.375 3.875 1 95.75 32 THR B O 1
ATOM 1082 N N . TRP B 1 33 ? 2.023 -9.875 4.098 1 94.94 33 TRP B N 1
ATOM 1083 C CA . TRP B 1 33 ? 1.865 -10.305 2.713 1 94.94 33 TRP B CA 1
ATOM 1084 C C . TRP B 1 33 ? 2.201 -11.789 2.564 1 94.94 33 TRP B C 1
ATOM 1086 O O . TRP B 1 33 ? 2.883 -12.359 3.414 1 94.94 33 TRP B O 1
ATOM 1096 N N . SER B 1 34 ? 1.597 -12.391 1.505 1 92.94 34 SER B N 1
ATOM 1097 C CA . SER B 1 34 ? 1.92 -13.758 1.104 1 92.94 34 SER B CA 1
ATOM 1098 C C . SER B 1 34 ? 2.025 -13.875 -0.413 1 92.94 34 SER B C 1
ATOM 1100 O O . SER B 1 34 ? 1.508 -13.031 -1.146 1 92.94 34 SER B O 1
ATOM 1102 N N . MET B 1 35 ? 2.799 -14.852 -0.862 1 90.75 35 MET B N 1
ATOM 1103 C CA . MET B 1 35 ? 2.902 -15.172 -2.283 1 90.75 35 MET B CA 1
ATOM 1104 C C . MET B 1 35 ? 1.947 -16.297 -2.658 1 90.75 35 MET B C 1
ATOM 1106 O O . MET B 1 35 ? 1.85 -17.297 -1.943 1 90.75 35 MET B O 1
ATOM 1110 N N . GLU B 1 36 ? 1.239 -16.016 -3.711 1 85.06 36 GLU B N 1
ATOM 1111 C CA . GLU B 1 36 ? 0.305 -17.047 -4.16 1 85.06 36 GLU B CA 1
ATOM 1112 C C . GLU B 1 36 ? 0.418 -17.281 -5.664 1 85.06 36 GLU B C 1
ATOM 1114 O O . GLU B 1 36 ? 0.871 -16.391 -6.398 1 85.06 36 GLU B O 1
ATOM 1119 N N . ASN B 1 37 ? 0.119 -18.531 -6.055 1 81.88 37 ASN B N 1
ATOM 1120 C CA . ASN B 1 37 ? 0.022 -18.781 -7.484 1 81.88 37 ASN B CA 1
ATOM 1121 C C . ASN B 1 37 ? -1.254 -18.203 -8.078 1 81.88 37 ASN B C 1
ATOM 1123 O O . ASN B 1 37 ? -2.322 -18.281 -7.473 1 81.88 37 ASN B O 1
ATOM 1127 N N . SER B 1 38 ? -1.043 -17.469 -9.164 1 74.69 38 SER B N 1
ATOM 1128 C CA . SER B 1 38 ? -2.199 -16.875 -9.82 1 74.69 38 SER B CA 1
ATOM 1129 C C . SER B 1 38 ? -3.191 -17.938 -10.273 1 74.69 38 SER B C 1
ATOM 1131 O O . SER B 1 38 ? -2.812 -19.078 -10.508 1 74.69 38 SER B O 1
ATOM 1133 N N . ASN B 1 39 ? -4.398 -17.641 -10.117 1 68 39 ASN B N 1
ATOM 1134 C CA . ASN B 1 39 ? -5.406 -18.562 -10.641 1 68 39 ASN B CA 1
ATOM 1135 C C . ASN B 1 39 ? -5.281 -18.719 -12.156 1 68 39 ASN B C 1
ATOM 1137 O O . ASN B 1 39 ? -5.797 -19.688 -12.727 1 68 39 ASN B O 1
ATOM 1141 N N . SER B 1 40 ? -4.754 -17.656 -12.891 1 62.06 40 SER B N 1
ATOM 1142 C CA . SER B 1 40 ? -4.707 -17.719 -14.352 1 62.06 40 SER B CA 1
ATOM 1143 C C . SER B 1 40 ? -3.598 -18.656 -14.836 1 62.06 40 SER B C 1
ATOM 1145 O O . SER B 1 40 ? -3.518 -18.969 -16.016 1 62.06 40 SER B O 1
ATOM 1147 N N . GLY B 1 41 ? -2.734 -19.203 -14.016 1 55.88 41 GLY B N 1
ATOM 1148 C CA . GLY B 1 41 ? -1.699 -20.156 -14.398 1 55.88 41 GLY B CA 1
ATOM 1149 C C . GLY B 1 41 ? -0.541 -20.203 -13.422 1 55.88 41 GLY B C 1
ATOM 1150 O O . GLY B 1 41 ? -0.346 -19.281 -12.633 1 55.88 41 GLY B O 1
ATOM 1151 N N . SER B 1 42 ? -0.144 -21.453 -13.102 1 59.66 42 SER B N 1
ATOM 1152 C CA . SER B 1 42 ? 0.836 -21.859 -12.102 1 59.66 42 SER B CA 1
ATOM 1153 C C . SER B 1 42 ? 2.059 -20.938 -12.117 1 59.66 42 SER B C 1
ATOM 1155 O O . SER B 1 42 ? 2.82 -20.891 -11.156 1 59.66 42 SER B O 1
ATOM 1157 N N . ALA B 1 43 ? 2.406 -20.469 -13.305 1 61.88 43 ALA B N 1
ATOM 1158 C CA . ALA B 1 43 ? 3.773 -19.969 -13.375 1 61.88 43 ALA B CA 1
ATOM 1159 C C . ALA B 1 43 ? 3.859 -18.547 -12.82 1 61.88 43 ALA B C 1
ATOM 1161 O O . ALA B 1 43 ? 4.918 -18.125 -12.352 1 61.88 43 ALA B O 1
ATOM 1162 N N . ASN B 1 44 ? 2.586 -17.953 -12.688 1 76.06 44 ASN B N 1
ATOM 1163 C CA . ASN B 1 44 ? 2.738 -16.562 -12.258 1 76.06 44 ASN B CA 1
ATOM 1164 C C . ASN B 1 44 ? 2.314 -16.391 -10.805 1 76.06 44 ASN B C 1
ATOM 1166 O O . ASN B 1 44 ? 1.265 -16.875 -10.391 1 76.06 44 ASN B O 1
ATOM 1170 N N . ARG B 1 45 ? 3.156 -15.836 -10.133 1 84.69 45 ARG B N 1
ATOM 1171 C CA . ARG B 1 45 ? 2.857 -15.609 -8.727 1 84.69 45 ARG B CA 1
ATOM 1172 C C . ARG B 1 45 ? 2.283 -14.211 -8.508 1 84.69 45 ARG B C 1
ATOM 1174 O O . ARG B 1 45 ? 2.553 -13.297 -9.289 1 84.69 45 ARG B O 1
ATOM 1181 N N . VAL B 1 46 ? 1.329 -14.102 -7.605 1 90.06 46 VAL B N 1
ATOM 1182 C CA . VAL B 1 46 ? 0.772 -12.812 -7.195 1 90.06 46 VAL B CA 1
ATOM 1183 C C . VAL B 1 46 ? 1.013 -12.602 -5.703 1 90.06 46 VAL B C 1
ATOM 1185 O O . VAL B 1 46 ? 1.166 -13.562 -4.949 1 90.06 46 VAL B O 1
ATOM 1188 N N . ALA B 1 47 ? 1.17 -11.477 -5.383 1 93.69 47 ALA B N 1
ATOM 1189 C CA . ALA B 1 47 ? 1.269 -11.141 -3.963 1 93.69 47 ALA B CA 1
ATOM 1190 C C . ALA B 1 47 ? -0.107 -10.844 -3.373 1 93.69 47 ALA B C 1
ATOM 1192 O O . ALA B 1 47 ? -0.903 -10.117 -3.975 1 93.69 47 ALA B O 1
ATOM 1193 N N . VAL B 1 48 ? -0.371 -11.398 -2.289 1 93.81 48 VAL B N 1
ATOM 1194 C CA . VAL B 1 48 ? -1.575 -11.086 -1.527 1 93.81 48 VAL B CA 1
ATOM 1195 C C . VAL B 1 48 ? -1.218 -10.203 -0.334 1 93.81 48 VAL B C 1
ATOM 1197 O O . VAL B 1 48 ? -0.448 -10.609 0.538 1 93.81 48 VAL B O 1
ATOM 1200 N N . ILE B 1 49 ? -1.75 -9.008 -0.294 1 96.62 49 ILE B N 1
ATOM 1201 C CA . ILE B 1 49 ? -1.479 -8.055 0.774 1 96.62 49 ILE B CA 1
ATOM 1202 C C . ILE B 1 49 ? -2.609 -8.094 1.8 1 96.62 49 ILE B C 1
ATOM 1204 O O . ILE B 1 49 ? -3.785 -8.172 1.436 1 96.62 49 ILE B O 1
ATOM 1208 N N . ASN B 1 50 ? -2.264 -8.039 3.006 1 95.62 50 ASN B N 1
ATOM 1209 C CA . ASN B 1 50 ? -3.193 -7.891 4.121 1 95.62 50 ASN B CA 1
ATOM 1210 C C . ASN B 1 50 ? -2.885 -6.648 4.949 1 95.62 50 ASN B C 1
ATOM 1212 O O . ASN B 1 50 ? -1.845 -6.578 5.605 1 95.62 50 ASN B O 1
ATOM 1216 N N . LEU B 1 51 ? -3.801 -5.656 4.941 1 96.06 51 LEU B N 1
ATOM 1217 C CA . LEU B 1 51 ? -3.625 -4.43 5.715 1 96.06 51 LEU B CA 1
ATOM 1218 C C . LEU B 1 51 ? -4.477 -4.461 6.98 1 96.06 51 LEU B C 1
ATOM 1220 O O . LEU B 1 51 ? -5.664 -4.793 6.93 1 96.06 51 LEU B O 1
ATOM 1224 N N . LYS B 1 52 ? -3.848 -4.152 8.039 1 94.19 52 LYS B N 1
ATOM 1225 C CA . LYS B 1 52 ? -4.574 -3.902 9.281 1 94.19 52 LYS B CA 1
ATOM 1226 C C . LYS B 1 52 ? -4.73 -2.404 9.539 1 94.19 52 LYS B C 1
ATOM 1228 O O . LYS B 1 52 ? -3.74 -1.696 9.727 1 94.19 52 LYS B O 1
ATOM 1233 N N . LEU B 1 53 ? -5.961 -1.99 9.445 1 94.44 53 LEU B N 1
ATOM 1234 C CA . LEU B 1 53 ? -6.254 -0.572 9.617 1 94.44 53 LEU B CA 1
ATOM 1235 C C . LEU B 1 53 ? -6.953 -0.321 10.953 1 94.44 53 LEU B C 1
ATOM 1237 O O . LEU B 1 53 ? -7.793 -1.118 11.375 1 94.44 53 LEU B O 1
ATOM 1241 N N . GLN B 1 54 ? -6.578 0.72 11.586 1 90.75 54 GLN B N 1
ATOM 1242 C CA . GLN B 1 54 ? -7.23 1.159 12.812 1 90.75 54 GLN B CA 1
ATOM 1243 C C . GLN B 1 54 ? -8.086 2.398 12.57 1 90.75 54 GLN B C 1
ATOM 1245 O O . GLN B 1 54 ? -7.605 3.396 12.031 1 90.75 54 GLN B O 1
ATOM 1250 N N . GLN B 1 55 ? -9.43 2.303 12.664 1 80.44 55 GLN B N 1
ATOM 1251 C CA . GLN B 1 55 ? -10.352 3.398 12.391 1 80.44 55 GLN B CA 1
ATOM 1252 C C . GLN B 1 55 ? -10.391 4.391 13.547 1 80.44 55 GLN B C 1
ATOM 1254 O O . GLN B 1 55 ? -10.594 5.59 13.344 1 80.44 55 GLN B O 1
ATOM 1259 N N . CYS B 1 56 ? -10.648 3.869 14.734 1 68.38 56 CYS B N 1
ATOM 1260 C CA . CYS B 1 56 ? -10.773 4.699 15.922 1 68.38 56 CYS B CA 1
ATOM 1261 C C . CYS B 1 56 ? -9.562 4.523 16.844 1 68.38 56 CYS B C 1
ATOM 1263 O O . CYS B 1 56 ? -8.609 3.826 16.484 1 68.38 56 CYS B O 1
ATOM 1265 N N . THR B 1 57 ? -9.695 5.012 17.844 1 68.56 57 THR B N 1
ATOM 1266 C CA . THR B 1 57 ? -8.609 5.016 18.828 1 68.56 57 THR B CA 1
ATOM 1267 C C . THR B 1 57 ? -8.18 3.588 19.156 1 68.56 57 THR B C 1
ATOM 1269 O O . THR B 1 57 ? -8.82 2.625 18.734 1 68.56 57 THR B O 1
ATOM 1272 N N . LYS B 1 58 ? -7.23 3.4 19.812 1 70 58 LYS B N 1
ATOM 1273 C CA . LYS B 1 58 ? -6.262 2.367 20.156 1 70 58 LYS B CA 1
ATOM 1274 C C . LYS B 1 58 ? -6.957 1.06 20.531 1 70 58 LYS B C 1
ATOM 1276 O O . LYS B 1 58 ? -6.32 0.13 21.031 1 70 58 LYS B O 1
ATOM 1281 N N . SER B 1 59 ? -8.289 0.989 20.156 1 78.06 59 SER B N 1
ATOM 1282 C CA . SER B 1 59 ? -8.867 -0.295 20.531 1 78.06 59 SER B CA 1
ATOM 1283 C C . SER B 1 59 ? -8.828 -1.283 19.375 1 78.06 59 SER B C 1
ATOM 1285 O O . SER B 1 59 ? -8.969 -0.893 18.219 1 78.06 59 SER B O 1
ATOM 1287 N N . SER B 1 60 ? -8.484 -2.545 19.625 1 77 60 SER B N 1
ATOM 1288 C CA . SER B 1 60 ? -8.43 -3.617 18.641 1 77 60 SER B CA 1
ATOM 1289 C C . SER B 1 60 ? -9.781 -3.83 17.969 1 77 60 SER B C 1
ATOM 1291 O O . SER B 1 60 ? -9.852 -4.387 16.875 1 77 60 SER B O 1
ATOM 1293 N N . LEU B 1 61 ? -10.797 -3.393 18.703 1 76.25 61 LEU B N 1
ATOM 1294 C CA . LEU B 1 61 ? -12.141 -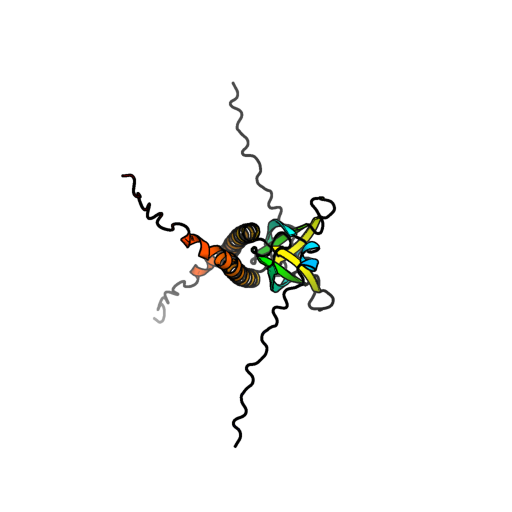3.586 18.156 1 76.25 61 LEU B CA 1
ATOM 1295 C C . LEU B 1 61 ? -12.375 -2.68 16.953 1 76.25 61 LEU B C 1
ATOM 1297 O O . LEU B 1 61 ? -13.266 -2.938 16.141 1 76.25 61 LEU B O 1
ATOM 1301 N N . ASP B 1 62 ? -11.453 -1.861 16.828 1 85.62 62 ASP B N 1
ATOM 1302 C CA . ASP B 1 62 ? -11.617 -0.876 15.758 1 85.62 62 ASP B CA 1
ATOM 1303 C C . ASP B 1 62 ? -10.664 -1.159 14.602 1 85.62 62 ASP B C 1
ATOM 1305 O O . ASP B 1 62 ? -10.414 -0.284 13.773 1 85.62 62 ASP B O 1
ATOM 1309 N N . GLU B 1 63 ? -10.211 -2.475 14.586 1 89.94 63 GLU B N 1
ATOM 1310 C CA . GLU B 1 63 ? -9.273 -2.812 13.523 1 89.94 63 GLU B CA 1
ATOM 1311 C C . GLU B 1 63 ? -9.992 -3.449 12.336 1 89.94 63 GLU B C 1
ATOM 1313 O O . GLU B 1 63 ? -10.898 -4.262 12.516 1 89.94 63 GLU B O 1
ATOM 1318 N N . ILE B 1 64 ? -9.711 -3.035 11.172 1 90.38 64 ILE B N 1
ATOM 1319 C CA . ILE B 1 64 ? -10.242 -3.594 9.93 1 90.38 64 ILE B CA 1
ATOM 1320 C C . ILE B 1 64 ? -9.102 -4.223 9.125 1 90.38 64 ILE B C 1
ATOM 1322 O O . ILE B 1 64 ? -7.992 -3.684 9.086 1 90.38 64 ILE B O 1
ATOM 1326 N N . GLU B 1 65 ? -9.398 -5.344 8.578 1 92.75 65 GLU B N 1
ATOM 1327 C CA . GLU B 1 65 ? -8.438 -6.031 7.715 1 92.75 65 GLU B CA 1
ATOM 1328 C C . GLU B 1 65 ? -8.844 -5.93 6.25 1 92.75 65 GLU B C 1
ATOM 1330 O O . GLU B 1 65 ? -10.008 -6.16 5.906 1 92.75 65 GLU B O 1
ATOM 1335 N N . VAL B 1 66 ? -7.926 -5.5 5.488 1 93.62 66 VAL B N 1
ATOM 1336 C CA . VAL B 1 66 ? -8.164 -5.371 4.055 1 93.62 66 VAL B CA 1
ATOM 1337 C C . VAL B 1 66 ? -7.184 -6.246 3.285 1 93.62 66 VAL B C 1
ATOM 1339 O O . VAL B 1 66 ? -5.969 -6.141 3.471 1 93.62 66 VAL B O 1
ATOM 1342 N N . LYS B 1 67 ? -7.672 -7.145 2.432 1 93.25 67 LYS B N 1
ATOM 1343 C CA . LYS B 1 67 ? -6.844 -8.039 1.631 1 93.25 67 LYS B CA 1
ATOM 1344 C C . LYS B 1 67 ? -7.051 -7.797 0.139 1 93.25 67 LYS B C 1
ATOM 1346 O O . LYS B 1 67 ? -8.18 -7.605 -0.313 1 93.25 67 LYS B O 1
ATOM 1351 N N . PHE B 1 68 ? -6.016 -7.801 -0.56 1 93.31 68 PHE B N 1
ATOM 1352 C CA . PHE B 1 68 ? -6.113 -7.66 -2.008 1 93.31 68 PHE B CA 1
ATOM 1353 C C . PHE B 1 68 ? -4.887 -8.242 -2.693 1 93.31 68 PHE B C 1
ATOM 1355 O O . PHE B 1 68 ? -3.844 -8.43 -2.062 1 93.31 68 PHE B O 1
ATOM 1362 N N . GLN B 1 69 ? -4.973 -8.484 -3.939 1 92.44 69 GLN B N 1
ATOM 1363 C CA . GLN B 1 69 ? -3.879 -9.07 -4.707 1 92.44 69 GLN B CA 1
ATOM 1364 C C . GLN B 1 69 ? -3.145 -8.008 -5.52 1 92.44 69 GLN B C 1
ATOM 1366 O O . GLN B 1 69 ? -3.764 -7.07 -6.023 1 92.44 69 GLN B O 1
ATOM 1371 N N . LEU B 1 70 ? -1.855 -8.203 -5.617 1 93.06 70 LEU B N 1
ATOM 1372 C CA . LEU B 1 70 ? -0.998 -7.371 -6.453 1 93.06 70 LEU B CA 1
ATOM 1373 C C . LEU B 1 70 ? -0.244 -8.219 -7.473 1 93.06 70 LEU B C 1
ATOM 1375 O O . LEU B 1 70 ? 0.309 -9.266 -7.125 1 93.06 70 LEU B O 1
ATOM 1379 N N . THR B 1 71 ? -0.309 -7.805 -8.68 1 90.12 71 THR B N 1
ATOM 1380 C CA . THR B 1 71 ? 0.573 -8.367 -9.695 1 90.12 71 THR B CA 1
ATOM 1381 C C . THR B 1 71 ? 1.897 -7.613 -9.742 1 90.12 71 THR B C 1
ATOM 1383 O O . THR B 1 71 ? 2.053 -6.578 -9.086 1 90.12 71 THR B O 1
ATOM 1386 N N . ARG B 1 72 ? 2.795 -8.125 -10.469 1 91.94 72 ARG B N 1
ATOM 1387 C CA . ARG B 1 72 ? 4.094 -7.473 -10.602 1 91.94 72 ARG B CA 1
ATOM 1388 C C . ARG B 1 72 ? 3.938 -6.043 -11.102 1 91.94 72 ARG B C 1
ATOM 1390 O O . ARG B 1 72 ? 4.52 -5.113 -10.539 1 91.94 72 ARG B O 1
ATOM 1397 N N . ASP B 1 73 ? 3.211 -5.84 -12.109 1 91.25 73 ASP B N 1
ATOM 1398 C CA . ASP B 1 73 ? 3.016 -4.527 -12.719 1 91.25 73 ASP B CA 1
ATOM 1399 C C . ASP B 1 73 ? 2.355 -3.562 -11.734 1 91.25 73 ASP B C 1
ATOM 1401 O O . ASP B 1 73 ? 2.783 -2.414 -11.602 1 91.25 73 ASP B O 1
ATOM 1405 N N . THR B 1 74 ? 1.282 -4 -11.086 1 94 74 THR B N 1
ATOM 1406 C CA . THR B 1 74 ? 0.542 -3.143 -10.164 1 94 74 THR B CA 1
ATOM 1407 C C . THR B 1 74 ? 1.385 -2.812 -8.938 1 94 74 THR B C 1
ATOM 1409 O O . THR B 1 74 ? 1.287 -1.712 -8.391 1 94 74 THR B O 1
ATOM 1412 N N . LEU B 1 75 ? 2.184 -3.76 -8.555 1 96.25 75 LEU B N 1
ATOM 1413 C CA . LEU B 1 75 ? 3.09 -3.539 -7.438 1 96.25 75 LEU B CA 1
ATOM 1414 C C . LEU B 1 75 ? 4.102 -2.447 -7.766 1 96.25 75 LEU B C 1
ATOM 1416 O O . LEU B 1 75 ? 4.352 -1.56 -6.945 1 96.25 75 LEU B O 1
ATOM 1420 N N . GLU B 1 76 ? 4.648 -2.51 -8.977 1 96.19 76 GLU B N 1
ATOM 1421 C CA . GLU B 1 76 ? 5.629 -1.517 -9.414 1 96.19 76 GLU B CA 1
ATOM 1422 C C . GLU B 1 76 ? 5.02 -0.118 -9.438 1 96.19 76 GLU B C 1
ATOM 1424 O O . GLU B 1 76 ? 5.652 0.849 -9.008 1 96.19 76 GLU B O 1
ATOM 1429 N N . ALA B 1 77 ? 3.822 0 -9.898 1 97.06 77 ALA B N 1
ATOM 1430 C CA . ALA B 1 77 ? 3.129 1.285 -9.93 1 97.06 77 ALA B CA 1
ATOM 1431 C C . ALA B 1 77 ? 2.895 1.823 -8.523 1 97.06 77 ALA B C 1
ATOM 1433 O O . ALA B 1 77 ? 3.072 3.018 -8.273 1 97.06 77 ALA B O 1
ATOM 1434 N N . MET B 1 78 ? 2.521 0.908 -7.641 1 97.38 78 MET B N 1
ATOM 1435 C CA . MET B 1 78 ? 2.301 1.296 -6.25 1 97.38 78 MET B CA 1
ATOM 1436 C C . MET B 1 78 ? 3.596 1.779 -5.605 1 97.38 78 MET B C 1
ATOM 1438 O O . MET B 1 78 ? 3.611 2.807 -4.926 1 97.38 78 MET B O 1
ATOM 1442 N N . LEU B 1 79 ? 4.648 1.077 -5.883 1 97.69 79 LEU B N 1
ATOM 1443 C CA . LEU B 1 79 ? 5.961 1.414 -5.336 1 97.69 79 LEU B CA 1
ATOM 1444 C C . LEU B 1 79 ? 6.402 2.797 -5.801 1 97.69 79 LEU B C 1
ATOM 1446 O O . LEU B 1 79 ? 6.879 3.604 -5 1 97.69 79 LEU B O 1
ATOM 1450 N N . ARG B 1 80 ? 6.234 3.039 -7.023 1 97.31 80 ARG B N 1
ATOM 1451 C CA . ARG B 1 80 ? 6.598 4.34 -7.578 1 97.31 80 ARG B CA 1
ATOM 1452 C C . ARG B 1 80 ? 5.855 5.465 -6.867 1 97.31 80 ARG B C 1
ATOM 1454 O O . ARG B 1 80 ? 6.457 6.469 -6.484 1 97.31 80 ARG B O 1
ATOM 1461 N N . SER B 1 81 ? 4.613 5.309 -6.695 1 97.25 81 SER B N 1
ATOM 1462 C CA . SER B 1 81 ? 3.783 6.316 -6.039 1 97.25 81 SER B CA 1
ATOM 1463 C C . SER B 1 81 ? 4.195 6.512 -4.586 1 97.25 81 SER B C 1
ATOM 1465 O O . SER B 1 81 ? 4.328 7.645 -4.117 1 97.25 81 SER B O 1
ATOM 1467 N N . LEU B 1 82 ? 4.445 5.398 -3.906 1 97.12 82 LEU B N 1
ATOM 1468 C CA . LEU B 1 82 ? 4.801 5.469 -2.492 1 97.12 82 LEU B CA 1
ATOM 1469 C C . LEU B 1 82 ? 6.18 6.09 -2.307 1 97.12 82 LEU B C 1
ATOM 1471 O O . LEU B 1 82 ? 6.422 6.793 -1.323 1 97.12 82 LEU B O 1
ATOM 1475 N N . THR B 1 83 ? 7.047 5.816 -3.217 1 97.19 83 THR B N 1
ATOM 1476 C CA . THR B 1 83 ? 8.359 6.449 -3.178 1 97.19 83 THR B CA 1
ATOM 1477 C C . THR B 1 83 ? 8.234 7.965 -3.32 1 97.19 83 THR B C 1
ATOM 1479 O O . THR B 1 83 ? 8.898 8.719 -2.604 1 97.19 83 THR B O 1
ATOM 1482 N N . TYR B 1 84 ? 7.352 8.43 -4.184 1 96.06 84 TYR B N 1
ATOM 1483 C CA . TYR B 1 84 ? 7.086 9.852 -4.371 1 96.06 84 TYR B CA 1
ATOM 1484 C C . TYR B 1 84 ? 6.504 10.469 -3.104 1 96.06 84 TYR B C 1
ATOM 1486 O O . TYR B 1 84 ? 6.895 11.562 -2.701 1 96.06 84 TYR B O 1
ATOM 1494 N N . ILE B 1 85 ? 5.613 9.781 -2.537 1 95.56 85 ILE B N 1
ATOM 1495 C CA . ILE B 1 85 ? 4.984 10.25 -1.307 1 95.56 85 ILE B CA 1
ATOM 1496 C C . ILE B 1 85 ? 6.039 10.391 -0.21 1 95.56 85 ILE B C 1
ATOM 1498 O O . ILE B 1 85 ? 6.027 11.359 0.553 1 95.56 85 ILE B O 1
ATOM 1502 N N . ARG B 1 86 ? 6.906 9.383 -0.138 1 95.44 86 ARG B N 1
ATOM 1503 C CA . ARG B 1 86 ? 7.98 9.422 0.849 1 95.44 86 ARG B CA 1
ATOM 1504 C C . ARG B 1 86 ? 8.836 10.672 0.68 1 95.44 86 ARG B C 1
ATOM 1506 O O . ARG B 1 86 ? 9.227 11.305 1.666 1 95.44 86 ARG B O 1
ATOM 1513 N N . GLU B 1 87 ? 9.195 11.016 -0.492 1 93.44 87 GLU B N 1
ATOM 1514 C CA . GLU B 1 87 ? 9.969 12.227 -0.766 1 93.44 87 GLU B CA 1
ATOM 1515 C C . GLU B 1 87 ? 9.219 13.477 -0.319 1 93.44 87 GLU B C 1
ATOM 1517 O O . GLU B 1 87 ? 9.812 14.406 0.219 1 93.44 87 GLU B O 1
ATOM 1522 N N . GLN B 1 88 ? 7.938 13.5 -0.532 1 89.88 88 GLN B N 1
ATOM 1523 C CA . GLN B 1 88 ? 7.098 14.625 -0.133 1 89.88 88 GLN B CA 1
ATOM 1524 C C . GLN B 1 88 ? 7.062 14.773 1.385 1 89.88 88 GLN B C 1
ATOM 1526 O O . GLN B 1 88 ? 7.117 15.883 1.908 1 89.88 88 GLN B O 1
ATOM 1531 N N . LEU B 1 89 ? 7.023 13.656 2.047 1 90 89 LEU B N 1
ATOM 1532 C CA . LEU B 1 89 ? 6.961 13.656 3.506 1 90 89 LEU B CA 1
ATOM 1533 C C . LEU B 1 89 ? 8.32 13.992 4.105 1 90 89 LEU B C 1
ATOM 1535 O O . LEU B 1 89 ? 8.398 14.586 5.188 1 90 89 LEU B O 1
ATOM 1539 N N . SER B 1 90 ? 9.398 13.586 3.434 1 86.56 90 SER B N 1
ATOM 1540 C CA . SER B 1 90 ? 10.75 13.82 3.928 1 86.56 90 SER B CA 1
ATOM 1541 C C . SER B 1 90 ? 11.18 15.266 3.701 1 86.56 90 SER B C 1
ATOM 1543 O O . SER B 1 90 ? 12 15.797 4.449 1 86.56 90 SER B O 1
ATOM 1545 N N . SER B 1 91 ? 10.922 15.766 2.537 1 81.5 91 SER B N 1
ATOM 1546 C CA . SER B 1 91 ? 11.32 17.125 2.213 1 81.5 91 SER B CA 1
ATOM 1547 C C . SER B 1 91 ? 10.727 18.125 3.199 1 81.5 91 SER B C 1
ATOM 1549 O O . SER B 1 91 ? 11.273 19.219 3.395 1 81.5 91 SER B O 1
ATOM 1551 N N . MET B 1 92 ? 9.695 17.75 3.676 1 69.44 92 MET B N 1
ATOM 1552 C CA . MET B 1 92 ? 9.102 18.641 4.668 1 69.44 92 MET B CA 1
ATOM 1553 C C . MET B 1 92 ? 9.914 18.641 5.961 1 69.44 92 MET B C 1
ATOM 1555 O O . MET B 1 92 ? 9.906 19.625 6.703 1 69.44 92 MET B O 1
ATOM 1559 N N . ILE B 1 93 ? 10.695 17.562 6.152 1 61.12 93 ILE B N 1
ATOM 1560 C CA . ILE B 1 93 ? 11.555 17.562 7.332 1 61.12 93 ILE B CA 1
ATOM 1561 C C . ILE B 1 93 ? 12.945 18.062 6.957 1 61.12 93 ILE B C 1
ATOM 1563 O O . ILE B 1 93 ? 13.836 18.125 7.809 1 61.12 93 ILE B O 1
ATOM 1567 N N . GLY B 1 94 ? 13.352 18.078 5.762 1 52.47 94 GLY B N 1
ATOM 1568 C CA . GLY B 1 94 ? 14.688 18.531 5.402 1 52.47 94 GLY B CA 1
ATOM 1569 C C . GLY B 1 94 ? 15.102 19.797 6.125 1 52.47 94 GLY B C 1
ATOM 1570 O O . GLY B 1 94 ? 16.297 20.125 6.195 1 52.47 94 GLY B O 1
ATOM 1571 N N . THR B 1 95 ? 14.391 20.891 6.086 1 46.25 95 THR B N 1
ATOM 1572 C CA . THR B 1 95 ? 15.227 22.062 6.305 1 46.25 95 THR B CA 1
ATOM 1573 C C . THR B 1 95 ? 15.945 21.969 7.648 1 46.25 95 THR B C 1
ATOM 1575 O O . THR B 1 95 ? 16.703 22.875 8.008 1 46.25 95 THR B O 1
ATOM 1578 N N . ASP B 1 96 ? 15.523 21.234 8.586 1 43.75 96 ASP B N 1
ATOM 1579 C CA . ASP B 1 96 ? 16.328 21.562 9.758 1 43.75 96 ASP B CA 1
ATOM 1580 C C . ASP B 1 96 ? 17.688 20.875 9.703 1 43.75 96 ASP B C 1
ATOM 1582 O O . ASP B 1 96 ? 18.375 20.766 10.719 1 43.75 96 ASP B O 1
ATOM 1586 N N . SER B 1 97 ? 18.016 20.172 8.531 1 43.25 97 SER B N 1
ATOM 1587 C CA . SER B 1 97 ? 19.438 19.859 8.656 1 43.25 97 SER B CA 1
ATOM 1588 C C . SER B 1 97 ? 20.25 21.109 8.969 1 43.25 97 SER B C 1
ATOM 1590 O O . SER B 1 97 ? 21.484 21.062 8.945 1 43.25 97 SER B O 1
ATOM 1592 N N . GLY B 1 98 ? 19.75 22.25 8.727 1 40.28 98 GLY B N 1
ATOM 1593 C CA . GLY B 1 98 ? 20.531 23.438 9.031 1 40.28 98 GLY B CA 1
ATOM 1594 C C . GLY B 1 98 ? 20.969 23.516 10.477 1 40.28 98 GLY B C 1
ATOM 1595 O O . GLY B 1 98 ? 21.562 24.516 10.906 1 40.28 98 GLY B O 1
ATOM 1596 N N . ARG B 1 99 ? 20.406 22.734 11.367 1 40.16 99 ARG B N 1
ATOM 1597 C CA . ARG B 1 99 ? 20.672 23.234 12.711 1 40.16 99 ARG B CA 1
ATOM 1598 C C . ARG B 1 99 ? 22.156 23.141 13.039 1 40.16 99 ARG B C 1
ATOM 1600 O O . ARG B 1 99 ? 22.562 23.359 14.188 1 40.16 99 ARG B O 1
ATOM 1607 N N . SER B 1 100 ? 22.938 22.453 12.172 1 39.22 100 SER B N 1
ATOM 1608 C CA . SER B 1 100 ? 24.297 22.578 12.68 1 39.22 100 SER B CA 1
ATOM 1609 C C . SER B 1 100 ? 24.703 24.047 12.805 1 39.22 100 SER B C 1
ATOM 1611 O O . SER B 1 100 ? 25.25 24.625 11.867 1 39.22 100 SER B O 1
ATOM 1613 N N . GLN B 1 101 ? 23.766 25.016 12.922 1 36.09 101 GLN B N 1
ATOM 1614 C CA . GLN B 1 101 ? 24.25 26.391 12.961 1 36.09 101 GLN B CA 1
ATOM 1615 C C . GLN B 1 101 ? 25.375 26.547 13.969 1 36.09 101 GLN B C 1
ATOM 1617 O O . GLN B 1 101 ? 25.344 25.953 15.047 1 36.09 101 GLN B O 1
ATOM 1622 N N . LYS B 1 102 ? 26.578 27.219 13.508 1 38.78 102 LYS B N 1
ATOM 1623 C CA . LYS B 1 102 ? 27.828 27.781 14 1 38.78 102 LYS B CA 1
ATOM 1624 C C . LYS B 1 102 ? 27.594 28.609 15.266 1 38.78 102 LYS B C 1
ATOM 1626 O O . LYS B 1 102 ? 26.922 29.641 15.227 1 38.78 102 LYS B O 1
ATOM 1631 N N . LYS B 1 103 ? 27.5 27.984 16.406 1 38.97 103 LYS B N 1
ATOM 1632 C CA . LYS B 1 103 ? 27.594 28.75 17.641 1 38.97 103 LYS B CA 1
ATOM 1633 C C . LYS B 1 103 ? 28.828 29.656 17.625 1 38.97 103 LYS B C 1
ATOM 1635 O O . LYS B 1 103 ? 29.953 29.188 17.641 1 38.97 103 LYS B O 1
ATOM 1640 N N . GLN B 1 104 ? 28.969 30.641 16.734 1 35.25 104 GLN B N 1
ATOM 1641 C CA . GLN B 1 104 ? 29.969 31.688 16.906 1 35.25 104 GLN B CA 1
ATOM 1642 C C . GLN B 1 104 ? 29.984 32.219 18.328 1 35.25 104 GLN B C 1
ATOM 1644 O O . GLN B 1 104 ? 29 32.812 18.797 1 35.25 104 GLN B O 1
ATOM 1649 N N . LYS B 1 105 ? 30.469 31.406 19.328 1 36.94 105 LYS B N 1
ATOM 1650 C CA . LYS B 1 105 ? 30.641 31.922 20.672 1 36.94 105 LYS B CA 1
ATOM 1651 C C . LYS B 1 105 ? 31.391 33.25 20.656 1 36.94 105 LYS B C 1
ATOM 1653 O O . LYS B 1 105 ? 32.531 33.312 20.203 1 36.94 105 LYS B O 1
ATOM 1658 N N . GLN B 1 106 ? 30.734 34.312 20.578 1 35.31 106 GLN B N 1
ATOM 1659 C CA . GLN B 1 106 ? 31.109 35.688 20.906 1 35.31 106 GLN B CA 1
ATOM 1660 C C . GLN B 1 106 ? 31.766 35.75 22.281 1 35.31 106 GLN B C 1
ATOM 1662 O O . GLN B 1 106 ? 31.109 35.531 23.312 1 35.31 106 GLN B O 1
ATOM 1667 N N . SER B 1 107 ? 32.906 34.875 22.578 1 37.84 107 SER B N 1
ATOM 1668 C CA . SER B 1 107 ? 33.562 35.156 23.859 1 37.84 107 SER B CA 1
ATOM 1669 C C . SER B 1 107 ? 33.719 36.656 24.062 1 37.84 107 SER B C 1
ATOM 1671 O O . SER B 1 107 ? 34.375 37.312 23.266 1 37.84 107 SER B O 1
ATOM 1673 N N . ASP B 1 108 ? 32.812 37.281 24.688 1 32.12 108 ASP B N 1
ATOM 1674 C CA . ASP B 1 108 ? 32.531 38.594 25.281 1 32.12 108 ASP B CA 1
ATOM 1675 C C . ASP B 1 108 ? 33.75 39.156 26 1 32.12 108 ASP B C 1
ATOM 1677 O O . ASP B 1 108 ? 34.656 38.406 26.328 1 32.12 108 ASP B O 1
ATOM 1681 N N . ASN B 1 109 ? 33.562 40.281 26.797 1 34.94 109 ASN B N 1
ATOM 1682 C CA . ASN B 1 109 ? 33.844 41.625 27.234 1 34.94 109 ASN B CA 1
ATOM 1683 C C . ASN B 1 109 ? 34.75 41.656 28.469 1 34.94 109 ASN B C 1
ATOM 1685 O O . ASN B 1 109 ? 34.969 42.719 29.047 1 34.94 109 ASN B O 1
ATOM 1689 N N . VAL B 1 110 ? 34.781 40.625 29.469 1 37.56 110 VAL B N 1
ATOM 1690 C CA . VAL B 1 110 ? 34.844 41.188 30.812 1 37.56 110 VAL B CA 1
ATOM 1691 C C . VAL B 1 110 ? 36.219 41.844 31.031 1 37.56 110 VAL B C 1
ATOM 1693 O O . VAL B 1 110 ? 37.25 41.219 30.891 1 37.56 110 VAL B O 1
ATOM 1696 N N . VAL B 1 111 ? 36.156 43.25 31.344 1 33.66 111 VAL B N 1
ATOM 1697 C CA . VAL B 1 111 ? 36.969 44.281 31.922 1 33.66 111 VAL B CA 1
ATOM 1698 C C . VAL B 1 111 ? 37.531 43.844 33.281 1 33.66 111 VAL B C 1
ATOM 1700 O O . VAL B 1 111 ? 36.781 43.25 34.094 1 33.66 111 VAL B O 1
#

Foldseek 3Di:
DPPPPPPPDDPVPVVPDPPVVVQQAWDWDDKDKDWDADPVDRPFIKIKMWTWTARHPDDPVRIDIDIDIGGPVRVVVVVVVVVVVVCVVVVVVPVVVPVVPPPPVPPDDDD/DPPPPPPPDDPVCVVVPPPVVVQQAWDWDDKDKDWDQDPVDRVFIKIKMWTWTARHPPDPVRIDIDIDIGGPVRVVVVVVVVVVVVCVVVVVVPPVVVVVPDPPPPPDDDD

InterPro domains:
  IPR017920 COMM domain [PF07258] (25-83)
  IPR037360 COMM domain-containing protein 9 [PTHR15663] (23-105)

Sequence (222 aa):
MSLGASTPTTASDFTPMSPHNLGTLSRLKSMTWSMENSNSGSANRVAVINLKLQQCTKSSLDEIEVKFQLTRDTLEAMLRSLTYIREQLSSMIGTDSGRSQKKQKQSDNVVMSLGASTPTTASDFTPMSPHNLGTLSRLKSMTWSMENSNSGSANRVAVINLKLQQCTKSSLDEIEVKFQLTRDTLEAMLRSLTYIREQLSSMIGTDSGRSQKKQKQSDNVV

Radius of gyration: 25.96 Å; Cα contacts (8 Å, |Δi|>4): 287; chains: 2; bounding box: 57×80×81 Å

Nearest PDB structures (foldseek):
  6yfl-assembly1_AA  TM=3.461E-01  e=1.789E+00  Leviviridae sp.
  2n8x-assembly1_A  TM=2.896E-01  e=8.378E-01  Pseudomonas aeruginosa PAO1
  7ksf-assembly1_A  TM=4.125E-01  e=3.023E+00  Eastern chimpanzee simian foamy virus
  5xcb-assembly1_A  TM=6.151E-01  e=9.160E+00  Clostridium perfringens str. 13
  9hau-assembly1_AA  TM=2.822E-01  e=2.538E+00  Leviviridae sp.